Protein AF-A0A357ZW35-F1 (afdb_monomer)

Solvent-accessible surface area (backbone atoms only — not comparable to full-atom values): 11428 Å² total; per-residue (Å²): 142,80,90,87,79,92,82,81,89,79,91,76,92,78,80,91,75,87,76,83,79,78,80,79,80,77,77,78,79,72,69,81,76,77,78,74,63,84,67,79,71,75,41,50,69,41,44,24,31,32,44,31,40,26,38,67,91,60,99,56,34,34,28,42,34,26,25,14,71,92,77,42,61,49,59,62,76,56,59,74,67,62,52,42,69,59,50,9,60,75,72,73,29,77,39,37,45,82,52,63,81,42,39,31,52,32,32,43,79,46,60,61,93,62,78,62,87,50,68,50,70,61,84,87,44,58,23,34,39,72,49,72,29,55,59,57,55,71,74,60,71,69,45,81,98,61,93,78,81,68,68,75,58,67,48,79,38,73,56,90,92,60,83,80,50,77,48,71,48,98,89,67,54,76,44,74,54,60,91

pLDDT: mean 82.06, std 20.7, range [36.44, 98.62]

Radius of gyration: 32.9 Å; Cα contacts (8 Å, |Δi|>4): 262; chains: 1; bounding box: 95×83×39 Å

Foldseek 3Di:
DDDDDDDDDDDDDDDDDDDPPDPPPPPPPPPPPPPPPVDDFFQFFQWKKWKWFWAPPDPFIKTQIWMQPPPDRCDPVQLVPFDQVVVNVVVVGPTIDIGDRDGFLFRDKDADPDADQDWDAGSNRIIGRGDIWGFGDPVQVPDPPDDTDTDGRMDTHHDPPRDWDWDADPVGDIDTDRD

Structure (mmCIF, N/CA/C/O backbone):
data_AF-A0A357ZW35-F1
#
_entry.id   AF-A0A357ZW35-F1
#
loop_
_atom_site.group_PDB
_atom_site.id
_atom_site.type_symbol
_atom_site.label_atom_id
_atom_site.label_alt_id
_atom_site.label_comp_id
_atom_site.label_asym_id
_atom_site.label_entity_id
_atom_site.label_seq_id
_atom_site.pdbx_PDB_ins_code
_atom_site.Cartn_x
_atom_site.Cartn_y
_atom_site.Cartn_z
_atom_site.occupancy
_atom_site.B_iso_or_equiv
_atom_site.auth_seq_id
_atom_site.auth_comp_id
_atom_site.auth_asym_id
_atom_site.auth_atom_id
_atom_site.pdbx_PDB_model_num
ATOM 1 N N . MET A 1 1 ? 72.847 65.046 14.989 1.00 40.47 1 MET A N 1
ATOM 2 C CA . MET A 1 1 ? 74.221 64.482 14.938 1.00 40.47 1 MET A CA 1
ATOM 3 C C . MET A 1 1 ? 74.046 62.989 15.205 1.00 40.47 1 MET A C 1
ATOM 5 O O . MET A 1 1 ? 73.383 62.709 16.182 1.00 40.47 1 MET A O 1
ATOM 9 N N . GLN A 1 2 ? 74.393 61.979 14.404 1.00 43.41 2 GLN A N 1
ATOM 10 C CA . GLN A 1 2 ? 75.374 61.715 13.341 1.00 43.41 2 GLN A CA 1
ATOM 11 C C . GLN A 1 2 ? 74.629 61.006 12.178 1.00 43.41 2 GLN A C 1
ATOM 13 O O . GLN A 1 2 ? 73.826 60.117 12.422 1.00 43.41 2 GLN A O 1
ATOM 18 N N . ARG A 1 3 ? 74.605 61.537 10.948 1.00 44.31 3 ARG A N 1
ATOM 19 C CA . ARG A 1 3 ? 75.399 61.118 9.765 1.00 44.31 3 ARG A CA 1
ATOM 20 C C . ARG A 1 3 ? 75.975 59.694 9.777 1.00 44.31 3 ARG A C 1
ATOM 22 O O . ARG A 1 3 ? 76.595 59.316 10.756 1.00 44.31 3 ARG A O 1
ATOM 29 N N . PHE A 1 4 ? 75.877 59.061 8.596 1.00 44.03 4 PHE A N 1
ATOM 30 C CA . PHE A 1 4 ? 76.657 57.956 7.995 1.00 44.03 4 PHE A CA 1
ATOM 31 C C . PHE A 1 4 ? 75.727 56.806 7.554 1.00 44.03 4 PHE A C 1
ATOM 33 O O . PHE A 1 4 ? 74.854 56.411 8.304 1.00 44.03 4 PHE A O 1
ATOM 40 N N . ARG A 1 5 ? 75.817 56.219 6.355 1.00 48.50 5 ARG A N 1
ATOM 41 C CA . ARG A 1 5 ? 76.748 56.358 5.224 1.00 48.50 5 ARG A CA 1
ATOM 42 C C . ARG A 1 5 ? 76.093 55.634 4.034 1.00 48.50 5 ARG A C 1
ATOM 44 O O . ARG A 1 5 ? 75.608 54.523 4.208 1.00 48.50 5 ARG A O 1
ATOM 51 N N . ARG A 1 6 ? 76.096 56.229 2.837 1.00 46.69 6 ARG A N 1
ATOM 52 C CA . ARG A 1 6 ? 75.893 55.482 1.583 1.00 46.69 6 ARG A CA 1
ATOM 53 C C . ARG A 1 6 ? 77.196 54.743 1.262 1.00 46.69 6 ARG A C 1
ATOM 55 O O . ARG A 1 6 ? 78.250 55.372 1.317 1.00 46.69 6 ARG A O 1
ATOM 62 N N . PHE A 1 7 ? 77.114 53.464 0.907 1.00 44.53 7 PHE A N 1
ATOM 63 C CA . PHE A 1 7 ? 78.176 52.729 0.211 1.00 44.53 7 PHE A CA 1
ATOM 64 C C . PHE A 1 7 ? 77.578 51.951 -0.976 1.00 44.53 7 PHE A C 1
ATOM 66 O O . PHE A 1 7 ? 76.386 51.639 -0.946 1.00 44.53 7 PHE A O 1
ATOM 73 N N . PRO A 1 8 ? 78.362 51.748 -2.049 1.00 44.97 8 PRO A N 1
ATOM 74 C CA . PRO A 1 8 ? 77.872 51.495 -3.392 1.00 44.97 8 PRO A CA 1
ATOM 75 C C . PRO A 1 8 ? 77.701 50.006 -3.712 1.00 44.97 8 PRO A C 1
ATOM 77 O O . PRO A 1 8 ? 78.117 49.112 -2.982 1.00 44.97 8 PRO A O 1
ATOM 80 N N . ILE A 1 9 ? 77.070 49.823 -4.865 1.00 46.94 9 ILE A N 1
ATOM 81 C CA . ILE A 1 9 ? 76.770 48.614 -5.626 1.00 46.94 9 ILE A CA 1
ATOM 82 C C . ILE A 1 9 ? 77.958 47.641 -5.699 1.00 46.94 9 ILE A C 1
ATOM 84 O O . ILE A 1 9 ? 79.056 48.031 -6.091 1.00 46.94 9 ILE A O 1
ATOM 88 N N . LEU A 1 10 ? 77.685 46.356 -5.455 1.00 41.25 10 LEU A N 1
ATOM 89 C CA . LEU A 1 10 ? 78.479 45.248 -5.982 1.00 41.25 10 LEU A CA 1
ATOM 90 C C . LEU A 1 10 ? 77.552 44.324 -6.780 1.00 41.25 10 LEU A C 1
ATOM 92 O O . LEU A 1 10 ? 76.705 43.627 -6.225 1.00 41.25 10 LEU A O 1
ATOM 96 N N . VAL A 1 11 ? 77.709 44.372 -8.101 1.00 44.84 11 VAL A N 1
ATOM 97 C CA . VAL A 1 11 ? 77.149 43.409 -9.050 1.00 44.84 11 VAL A CA 1
ATOM 98 C C . VAL A 1 11 ? 77.953 42.120 -8.909 1.00 44.84 11 VAL A C 1
ATOM 100 O O . VAL A 1 11 ? 79.153 42.114 -9.169 1.00 44.84 11 VAL A O 1
ATOM 103 N N . ILE A 1 12 ? 77.295 41.034 -8.513 1.00 44.69 12 ILE A N 1
ATOM 104 C CA . ILE A 1 12 ? 77.827 39.677 -8.634 1.00 44.69 12 ILE A CA 1
ATOM 105 C C . ILE A 1 12 ? 76.860 38.917 -9.540 1.00 44.69 12 ILE A C 1
ATOM 107 O O . ILE A 1 12 ? 75.738 38.598 -9.155 1.00 44.69 12 ILE A O 1
ATOM 111 N N . ALA A 1 13 ? 77.296 38.6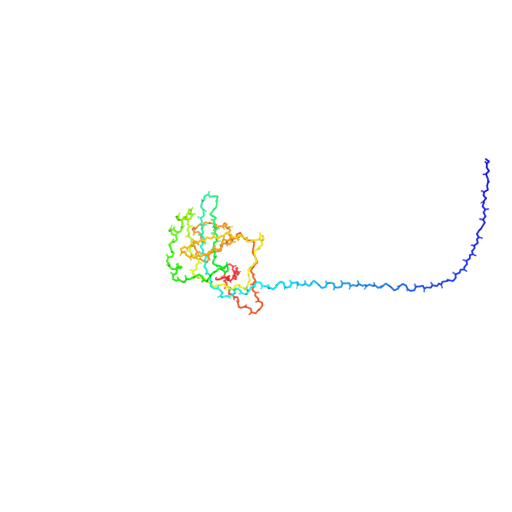80 -10.776 1.00 44.72 13 ALA A N 1
ATOM 112 C CA . ALA A 1 13 ? 76.660 37.753 -11.695 1.00 44.72 13 ALA A CA 1
ATOM 113 C C . ALA A 1 13 ? 77.087 36.333 -11.315 1.00 44.72 13 ALA A C 1
ATOM 115 O O . ALA A 1 13 ? 78.273 36.023 -11.403 1.00 44.72 13 ALA A O 1
ATOM 116 N N . ILE A 1 14 ? 76.149 35.473 -10.908 1.00 47.97 14 ILE A N 1
ATOM 117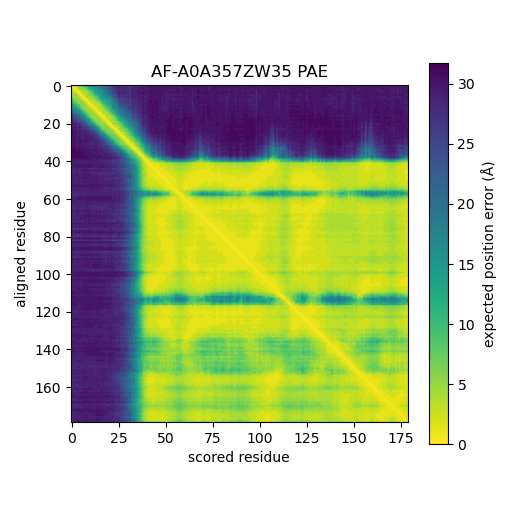 C CA . ILE A 1 14 ? 76.402 34.031 -10.808 1.00 47.97 14 ILE A CA 1
ATOM 118 C C . ILE A 1 14 ? 75.215 33.260 -11.392 1.00 47.97 14 ILE A C 1
ATOM 120 O O . ILE A 1 14 ? 74.113 33.261 -10.856 1.00 47.97 14 ILE A O 1
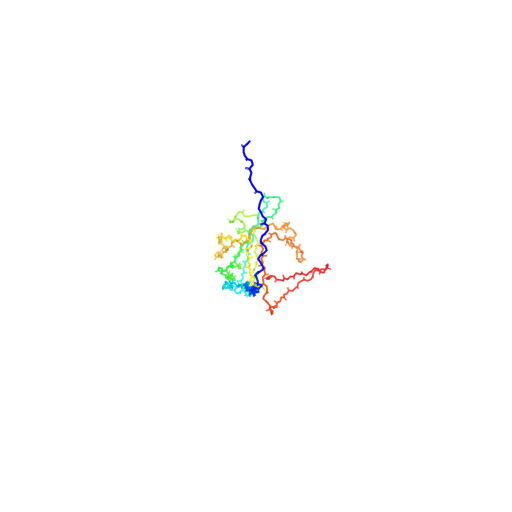ATOM 124 N N . ALA A 1 15 ? 75.526 32.663 -12.542 1.00 43.28 15 ALA A N 1
ATOM 125 C CA . ALA A 1 15 ? 75.048 31.423 -13.142 1.00 43.28 15 ALA A CA 1
ATOM 126 C C . ALA A 1 15 ? 73.636 30.921 -12.794 1.00 43.28 15 ALA A C 1
ATOM 128 O O . ALA A 1 15 ? 73.364 30.379 -11.725 1.00 43.28 15 ALA A O 1
ATOM 129 N N . SER A 1 16 ? 72.787 30.977 -13.815 1.00 45.69 16 SER A N 1
ATOM 130 C CA . SER A 1 16 ? 71.545 30.233 -13.963 1.00 45.69 16 SER A CA 1
ATOM 131 C C . SER A 1 16 ? 71.773 28.729 -13.757 1.00 45.69 16 SER A C 1
ATOM 133 O O . SER A 1 16 ? 72.435 28.085 -14.569 1.00 45.69 16 SER A O 1
ATOM 135 N N . LEU A 1 17 ? 71.169 28.155 -12.716 1.00 43.66 17 LEU A N 1
ATOM 136 C CA . LEU A 1 17 ? 70.942 26.716 -12.616 1.00 43.66 17 LEU A CA 1
ATOM 137 C C . LEU A 1 17 ? 69.429 26.492 -12.638 1.00 43.66 17 LEU A C 1
ATOM 139 O O . LEU A 1 17 ? 68.730 26.736 -11.657 1.00 43.66 17 LEU A O 1
ATOM 143 N N . ALA A 1 18 ? 68.915 26.107 -13.804 1.00 46.50 18 ALA A N 1
ATOM 144 C CA . ALA A 1 18 ? 67.513 25.769 -13.984 1.00 46.50 18 ALA A CA 1
ATOM 145 C C . ALA A 1 18 ? 67.216 24.454 -13.248 1.00 46.50 18 ALA A C 1
ATOM 147 O O . ALA A 1 18 ? 67.557 23.376 -13.732 1.00 46.50 18 ALA A O 1
ATOM 148 N N . LEU A 1 19 ? 66.584 24.537 -12.076 1.00 46.69 19 LEU A N 1
ATOM 149 C CA . LEU A 1 19 ? 65.921 23.383 -11.480 1.00 46.69 19 LEU A CA 1
ATOM 150 C C . LEU A 1 19 ? 64.558 23.219 -12.156 1.00 46.69 19 LEU A C 1
ATOM 152 O O . LEU A 1 19 ? 63.653 24.030 -11.971 1.00 46.69 19 LEU A O 1
ATOM 156 N N . ALA A 1 20 ? 64.422 22.160 -12.950 1.00 46.12 20 ALA A N 1
ATOM 157 C CA . ALA A 1 20 ? 63.136 21.702 -13.445 1.00 46.12 20 ALA A CA 1
ATOM 158 C C . ALA A 1 20 ? 62.295 21.193 -12.260 1.00 46.12 20 ALA A C 1
ATOM 160 O O . ALA A 1 20 ? 62.476 20.073 -11.782 1.00 46.12 20 ALA A O 1
ATOM 161 N N . SER A 1 21 ? 61.377 22.025 -11.767 1.00 51.66 21 SER A N 1
ATOM 162 C CA . SER A 1 21 ? 60.317 21.593 -10.857 1.00 51.66 21 SER A CA 1
ATOM 163 C C . SER A 1 21 ? 59.374 20.652 -11.604 1.00 51.66 21 SER A C 1
ATOM 165 O O . SER A 1 21 ? 58.551 21.083 -12.408 1.00 51.66 21 SER A O 1
ATOM 167 N N . SER A 1 22 ? 59.488 19.352 -11.338 1.00 45.50 22 SER A N 1
ATOM 168 C CA . SER A 1 22 ? 58.455 18.388 -11.713 1.00 45.50 22 SER A CA 1
ATOM 169 C C . SER A 1 22 ? 57.240 18.601 -10.810 1.00 45.50 22 SER A C 1
ATOM 171 O O . SER A 1 22 ? 57.217 18.150 -9.666 1.00 45.50 22 SER A O 1
ATOM 173 N N . CYS A 1 23 ? 56.227 19.305 -11.314 1.00 43.59 23 CYS A N 1
ATOM 174 C CA . CYS A 1 23 ? 54.897 19.312 -10.717 1.00 43.59 23 CYS A CA 1
ATOM 175 C C . CYS A 1 23 ? 54.297 17.909 -10.875 1.00 43.59 23 CYS A C 1
ATOM 177 O O . CYS A 1 23 ? 53.773 17.564 -11.931 1.00 43.59 23 CYS A O 1
ATOM 179 N N . SER A 1 24 ? 54.393 17.080 -9.835 1.00 47.81 24 SER A N 1
ATOM 180 C CA . SER A 1 24 ? 53.624 15.836 -9.762 1.00 47.81 24 SER A CA 1
ATOM 181 C C . SER A 1 24 ? 52.171 16.188 -9.457 1.00 47.81 24 SER A C 1
ATOM 183 O O . SER A 1 24 ? 51.772 16.297 -8.300 1.00 47.81 24 SER A O 1
ATOM 185 N N . SER A 1 25 ? 51.375 16.401 -10.503 1.00 49.38 25 SER A N 1
ATOM 186 C CA . SER A 1 25 ? 49.917 16.436 -10.410 1.00 49.38 25 SER A CA 1
ATOM 187 C C . SER A 1 25 ? 49.410 15.024 -10.119 1.00 49.38 25 SER A C 1
ATOM 189 O O . SER A 1 25 ? 49.030 14.282 -11.020 1.00 49.38 25 SER A O 1
ATOM 191 N N . GLY A 1 26 ? 49.421 14.636 -8.845 1.00 40.72 26 GLY A N 1
ATOM 192 C CA . GLY A 1 26 ? 48.677 13.478 -8.368 1.00 40.72 26 GLY A CA 1
ATOM 193 C C . GLY A 1 26 ? 47.184 13.778 -8.445 1.00 40.72 26 GLY A C 1
ATOM 194 O O . GLY A 1 26 ? 46.595 14.220 -7.465 1.00 40.72 26 GLY A O 1
ATOM 195 N N . SER A 1 27 ? 46.574 13.567 -9.614 1.00 42.44 27 SER A N 1
ATOM 196 C CA . SER A 1 27 ? 45.119 13.450 -9.716 1.00 42.44 27 SER A CA 1
ATOM 197 C C . SER A 1 27 ? 44.712 12.168 -9.004 1.00 42.44 27 SER A C 1
ATOM 199 O O . SER A 1 27 ? 44.750 11.082 -9.582 1.00 42.44 27 SER A O 1
ATOM 201 N N . SER A 1 28 ? 44.329 12.283 -7.735 1.00 45.03 28 SER A N 1
ATOM 202 C CA . SER A 1 28 ? 43.531 11.266 -7.067 1.00 45.03 28 SER A CA 1
ATOM 203 C C . SER A 1 28 ? 42.158 11.246 -7.737 1.00 45.03 28 SER A C 1
ATOM 205 O O . SER A 1 28 ? 41.214 11.908 -7.313 1.00 45.03 28 SER A O 1
ATOM 207 N N . SER A 1 29 ? 42.057 10.477 -8.823 1.00 42.09 29 SER A N 1
ATOM 208 C CA . SER A 1 29 ? 40.778 10.000 -9.339 1.00 42.09 29 SER A CA 1
ATOM 209 C C . SER A 1 29 ? 40.194 9.060 -8.289 1.00 42.09 29 SER A C 1
ATOM 211 O O . SER A 1 29 ? 40.343 7.844 -8.362 1.00 42.09 29 SER A O 1
ATOM 213 N N . GLN A 1 30 ? 39.585 9.635 -7.255 1.00 45.19 30 GLN A N 1
ATOM 214 C CA . GLN A 1 30 ? 38.617 8.920 -6.447 1.00 45.19 30 GLN A CA 1
ATOM 215 C C . GLN A 1 30 ? 37.383 8.769 -7.326 1.00 45.19 30 GLN A C 1
ATOM 217 O O . GLN A 1 30 ? 36.506 9.629 -7.361 1.00 45.19 30 GLN A O 1
ATOM 222 N N . THR A 1 31 ? 37.350 7.676 -8.086 1.00 39.62 31 THR A N 1
ATOM 223 C CA . THR A 1 31 ? 36.089 7.102 -8.537 1.00 39.62 31 THR A CA 1
ATOM 224 C C . THR A 1 31 ? 35.193 7.031 -7.301 1.00 39.62 31 THR A C 1
ATOM 226 O O . THR A 1 31 ? 35.654 6.505 -6.282 1.00 39.62 31 THR A O 1
ATOM 229 N N . PRO A 1 32 ? 33.965 7.575 -7.318 1.00 48.25 32 PRO A N 1
ATOM 230 C CA . PRO A 1 32 ? 33.034 7.310 -6.241 1.00 48.25 32 PRO A CA 1
ATOM 231 C C . PRO A 1 32 ? 32.821 5.799 -6.240 1.00 48.25 32 PRO A C 1
ATOM 233 O O . PRO A 1 32 ? 32.161 5.248 -7.117 1.00 48.25 32 PRO A O 1
ATOM 236 N N . THR A 1 33 ? 33.461 5.111 -5.299 1.00 36.62 33 THR A N 1
ATOM 237 C CA . THR A 1 33 ? 33.165 3.717 -5.024 1.00 36.62 33 THR A CA 1
ATOM 238 C C . THR A 1 33 ? 31.737 3.726 -4.522 1.00 36.62 33 THR A C 1
ATOM 240 O O . THR A 1 33 ? 31.471 4.103 -3.381 1.00 36.62 33 THR A O 1
ATOM 243 N N . THR A 1 34 ? 30.802 3.377 -5.402 1.00 42.44 34 THR A N 1
ATOM 244 C CA . THR A 1 34 ? 29.470 2.959 -5.000 1.00 42.44 34 THR A CA 1
ATOM 245 C C . THR A 1 34 ? 29.684 1.753 -4.106 1.00 42.44 34 THR A C 1
ATOM 247 O O . THR A 1 34 ? 29.862 0.629 -4.574 1.00 42.44 34 THR A O 1
ATOM 250 N N . SER A 1 35 ? 29.746 2.006 -2.803 1.00 36.44 35 SER A N 1
ATOM 251 C CA . SER A 1 35 ? 29.588 0.999 -1.775 1.00 36.44 35 SER A CA 1
ATOM 252 C C . SER A 1 35 ? 28.221 0.384 -2.025 1.00 36.44 35 SER A C 1
ATOM 254 O O . SER A 1 35 ? 27.198 0.905 -1.587 1.00 36.44 35 SER A O 1
ATOM 256 N N . THR A 1 36 ? 28.195 -0.678 -2.826 1.00 41.56 36 THR A N 1
ATOM 257 C CA . THR A 1 36 ? 27.028 -1.531 -2.982 1.00 41.56 36 THR A CA 1
ATOM 258 C C . THR A 1 36 ? 26.899 -2.240 -1.647 1.00 41.56 36 THR A C 1
ATOM 260 O O . THR A 1 36 ? 27.425 -3.331 -1.445 1.00 41.56 36 THR A O 1
ATOM 263 N N . THR A 1 37 ? 26.259 -1.569 -0.687 1.00 43.06 37 THR A N 1
ATOM 264 C CA . THR A 1 37 ? 25.547 -2.246 0.390 1.00 43.06 37 THR A CA 1
ATOM 265 C C . THR A 1 37 ? 24.781 -3.363 -0.294 1.00 43.06 37 THR A C 1
ATOM 267 O O . THR A 1 37 ? 24.037 -3.063 -1.228 1.00 43.06 37 THR A O 1
ATOM 270 N N . ALA A 1 38 ? 25.032 -4.621 0.082 1.00 52.22 38 ALA A N 1
ATOM 271 C CA . ALA A 1 38 ? 24.315 -5.772 -0.456 1.00 52.22 38 ALA A CA 1
ATOM 272 C C . ALA A 1 38 ? 22.823 -5.421 -0.473 1.00 52.22 38 ALA A C 1
ATOM 274 O O . ALA A 1 38 ? 22.210 -5.232 0.580 1.00 52.22 38 ALA A O 1
ATOM 275 N N . GLY A 1 39 ? 22.308 -5.145 -1.674 1.00 61.06 39 GLY A N 1
ATOM 276 C CA . GLY A 1 39 ? 21.038 -4.458 -1.822 1.00 61.06 39 GLY A CA 1
ATOM 277 C C . GLY A 1 39 ? 19.948 -5.340 -1.242 1.00 61.06 39 GLY A C 1
ATOM 278 O O . GLY A 1 39 ? 19.966 -6.544 -1.482 1.00 61.06 39 GLY A O 1
ATOM 279 N N . ALA A 1 40 ? 19.003 -4.756 -0.493 1.00 67.50 40 ALA A N 1
ATOM 280 C CA . ALA A 1 40 ? 17.788 -5.458 -0.068 1.00 67.50 40 ALA A CA 1
ATOM 281 C C . ALA A 1 40 ? 17.249 -6.342 -1.217 1.00 67.50 40 ALA A C 1
ATOM 283 O O . ALA A 1 40 ? 17.347 -5.899 -2.371 1.00 67.50 40 ALA A O 1
ATOM 284 N N . PRO A 1 41 ? 16.764 -7.559 -0.922 1.00 84.25 41 PRO A N 1
ATOM 285 C CA . PRO A 1 41 ? 16.413 -8.550 -1.935 1.00 84.25 41 PRO A CA 1
ATOM 286 C C . PRO A 1 41 ? 15.425 -7.986 -2.960 1.00 84.25 41 PRO A C 1
ATOM 288 O O . PRO A 1 41 ? 14.631 -7.101 -2.635 1.00 84.25 41 PRO A O 1
ATOM 291 N N . ASP A 1 42 ? 15.512 -8.489 -4.193 1.00 94.12 42 ASP A N 1
ATOM 292 C CA . ASP A 1 42 ? 14.552 -8.152 -5.244 1.00 94.12 42 ASP A CA 1
ATOM 293 C C . ASP A 1 42 ? 13.149 -8.551 -4.780 1.00 94.12 42 ASP A C 1
ATOM 295 O O . ASP A 1 42 ? 12.935 -9.684 -4.344 1.00 94.12 42 ASP A O 1
ATOM 299 N N . MET A 1 43 ? 12.228 -7.593 -4.815 1.00 95.88 43 MET A N 1
ATOM 300 C CA . MET A 1 43 ? 10.868 -7.781 -4.325 1.00 95.88 43 MET A CA 1
ATOM 301 C C . MET A 1 43 ? 9.851 -8.058 -5.428 1.00 95.88 43 MET A C 1
ATOM 303 O O . MET A 1 43 ? 8.673 -8.228 -5.115 1.00 95.88 43 MET A O 1
ATOM 307 N N . ARG A 1 44 ? 10.270 -8.086 -6.698 1.00 96.44 44 ARG A N 1
ATOM 308 C CA . ARG A 1 44 ? 9.351 -8.302 -7.814 1.00 96.44 44 ARG A CA 1
ATOM 309 C C . ARG A 1 44 ? 8.670 -9.662 -7.685 1.00 96.44 44 ARG A C 1
ATOM 311 O O . ARG A 1 44 ? 9.303 -10.650 -7.332 1.00 96.44 44 ARG A O 1
ATOM 318 N N . ASP A 1 45 ? 7.378 -9.683 -7.989 1.00 96.56 45 ASP A N 1
ATOM 319 C CA . ASP A 1 45 ? 6.488 -10.841 -7.888 1.00 96.56 45 ASP A CA 1
ATOM 320 C C . ASP A 1 45 ? 6.316 -11.404 -6.466 1.00 96.56 45 ASP A C 1
ATOM 322 O O . ASP A 1 45 ? 5.730 -12.464 -6.268 1.00 96.56 45 ASP A O 1
ATOM 326 N N . LEU A 1 46 ? 6.772 -10.694 -5.428 1.00 97.50 46 LEU A N 1
ATOM 327 C CA . LEU A 1 46 ? 6.413 -11.064 -4.063 1.00 97.50 46 LEU A CA 1
ATOM 328 C C . LEU A 1 46 ? 4.960 -10.674 -3.787 1.00 97.50 46 LEU A C 1
ATOM 330 O O . LEU A 1 46 ? 4.554 -9.524 -3.995 1.00 97.50 46 LEU A O 1
ATOM 334 N N . ARG A 1 47 ? 4.192 -11.641 -3.280 1.00 98.12 47 ARG A N 1
ATOM 335 C CA . ARG A 1 47 ? 2.802 -11.450 -2.872 1.00 98.12 47 ARG A CA 1
ATOM 336 C C . ARG A 1 47 ? 2.723 -10.637 -1.584 1.00 98.12 47 ARG A C 1
ATOM 338 O O . ARG A 1 47 ? 3.492 -10.848 -0.648 1.00 98.12 47 ARG A O 1
ATOM 345 N N . TYR A 1 48 ? 1.785 -9.701 -1.534 1.00 98.38 48 TYR A N 1
ATOM 346 C CA . TYR A 1 48 ? 1.506 -8.889 -0.355 1.00 98.38 48 TYR A CA 1
ATOM 347 C C . TYR A 1 48 ? 0.051 -8.410 -0.353 1.00 98.38 48 TYR A C 1
ATOM 349 O O . TYR A 1 48 ? -0.660 -8.531 -1.347 1.00 98.38 48 TYR A O 1
ATOM 357 N N . CYS A 1 49 ? -0.405 -7.833 0.751 1.00 98.62 49 CYS A N 1
ATOM 358 C CA . CYS A 1 49 ? -1.662 -7.086 0.790 1.00 98.62 49 CYS A CA 1
ATOM 359 C C . CYS A 1 49 ? -1.552 -5.887 1.717 1.00 98.62 49 CYS A C 1
ATOM 361 O O . CYS A 1 49 ? -0.631 -5.813 2.537 1.00 98.62 49 CYS A O 1
ATOM 363 N N . GLU A 1 50 ? -2.490 -4.949 1.573 1.00 97.75 50 GLU A N 1
ATOM 364 C CA . GLU A 1 50 ? -2.536 -3.737 2.381 1.00 97.75 50 GLU A CA 1
ATOM 365 C C . GLU A 1 50 ? -3.898 -3.530 3.041 1.00 97.75 50 GLU A C 1
ATOM 367 O O . GLU A 1 50 ? -4.941 -3.723 2.416 1.00 97.75 50 GLU A O 1
ATOM 372 N N . VAL A 1 51 ? -3.883 -3.052 4.283 1.00 98.38 51 VAL A N 1
ATOM 373 C CA . VAL A 1 51 ? -5.063 -2.504 4.959 1.00 98.38 51 VAL A CA 1
ATOM 374 C C . VAL A 1 51 ? -4.858 -1.008 5.138 1.00 98.38 51 VAL A C 1
ATOM 376 O O . VAL A 1 51 ? -3.859 -0.564 5.709 1.00 98.38 51 VAL A O 1
ATOM 379 N N . LEU A 1 52 ? -5.810 -0.214 4.654 1.00 96.88 52 LEU A N 1
ATOM 380 C CA . LEU A 1 52 ? -5.807 1.234 4.822 1.00 96.88 52 LEU A CA 1
ATOM 381 C C . LEU A 1 52 ? -6.842 1.607 5.876 1.00 96.88 52 LEU A C 1
ATOM 383 O O . LEU A 1 52 ? -8.038 1.426 5.662 1.00 96.88 52 LEU A O 1
ATOM 387 N N . LEU A 1 53 ? -6.379 2.149 6.999 1.00 97.56 53 LEU A N 1
ATOM 388 C CA . LEU A 1 53 ? -7.235 2.689 8.052 1.00 97.56 53 LEU A CA 1
ATOM 389 C C . LEU A 1 53 ? -7.411 4.189 7.834 1.00 97.56 53 LEU A C 1
ATOM 391 O O . LEU A 1 53 ? -6.464 4.961 8.005 1.00 97.56 53 LEU A O 1
ATOM 395 N N . VAL A 1 54 ? -8.614 4.596 7.438 1.00 95.50 54 VAL A N 1
ATOM 396 C CA . VAL A 1 54 ? -8.938 5.977 7.081 1.00 95.50 54 VAL A CA 1
ATOM 397 C C . VAL A 1 54 ? -9.572 6.707 8.259 1.00 95.50 54 VAL A C 1
ATOM 399 O O . VAL A 1 54 ? -10.586 6.269 8.809 1.00 95.50 54 VAL A O 1
ATOM 402 N N . SER A 1 55 ? -9.003 7.862 8.594 1.00 94.81 55 SER A N 1
ATOM 403 C CA . SER A 1 55 ? -9.590 8.845 9.501 1.00 94.81 55 SER A CA 1
ATOM 404 C C . SER A 1 55 ? -10.191 10.015 8.724 1.00 94.81 55 SER A C 1
ATOM 406 O O . SER A 1 55 ? -9.577 10.539 7.793 1.00 94.81 55 SER A O 1
ATOM 408 N N . LEU A 1 56 ? -11.383 10.440 9.144 1.00 92.44 56 LEU A N 1
ATOM 409 C CA . LEU A 1 56 ? -12.122 11.597 8.630 1.00 92.44 56 LEU A CA 1
ATOM 410 C C . LEU A 1 56 ? -12.175 12.752 9.645 1.00 92.44 56 LEU A C 1
ATOM 412 O O . LEU A 1 56 ? -12.950 13.687 9.476 1.00 92.44 56 LEU A O 1
ATOM 416 N N . SER A 1 57 ? -11.386 12.696 10.722 1.00 83.38 57 SER A N 1
ATOM 417 C CA . SER A 1 57 ? -11.447 13.666 11.826 1.00 83.38 57 SER A CA 1
ATOM 418 C C . SER A 1 57 ? -10.774 15.018 11.536 1.00 83.38 57 SER A C 1
ATOM 420 O O . SER A 1 57 ? -10.727 15.870 12.421 1.00 83.38 57 SER A O 1
ATOM 422 N N . GLY A 1 58 ? -10.194 15.201 10.347 1.00 79.94 58 GLY A N 1
ATOM 423 C CA . GLY A 1 58 ? -9.434 16.389 9.952 1.00 79.94 58 GLY A CA 1
ATOM 424 C C . GLY A 1 58 ? -10.055 17.152 8.781 1.00 79.94 58 GLY A C 1
ATOM 425 O O . GLY A 1 58 ? -11.197 16.922 8.395 1.00 79.94 58 GLY A O 1
ATOM 426 N N . THR A 1 59 ? -9.280 18.069 8.199 1.00 82.94 59 THR A N 1
ATOM 427 C CA . THR A 1 59 ? -9.681 18.839 7.007 1.00 82.94 59 THR A CA 1
ATOM 428 C C . THR A 1 59 ? -9.734 17.993 5.739 1.00 82.94 59 THR A C 1
ATOM 430 O O . THR A 1 59 ? -10.436 18.347 4.797 1.00 82.94 59 THR A O 1
ATOM 433 N N . GLU A 1 60 ? -8.998 16.883 5.711 1.00 86.81 60 GLU A N 1
ATOM 434 C CA . GLU A 1 60 ? -8.983 15.923 4.614 1.00 86.81 60 GLU A CA 1
ATOM 435 C C . GLU A 1 60 ? -8.911 14.484 5.153 1.00 86.81 60 GLU A C 1
ATOM 437 O O . GLU A 1 60 ? -8.397 14.270 6.258 1.00 86.81 60 GLU A O 1
ATOM 442 N N . PRO A 1 61 ? -9.415 13.489 4.402 1.00 91.31 61 PRO A N 1
ATOM 443 C CA . PRO A 1 61 ? -9.251 12.084 4.752 1.00 91.31 61 PRO A CA 1
ATOM 444 C C . PRO A 1 61 ? -7.780 11.651 4.732 1.00 91.31 61 PRO A C 1
ATOM 446 O O . PRO A 1 61 ? -7.076 11.833 3.735 1.00 91.31 61 PRO A O 1
ATOM 449 N N . ILE A 1 62 ? -7.337 11.018 5.818 1.00 92.19 62 ILE A N 1
ATOM 450 C CA . ILE A 1 62 ? -5.974 10.495 5.976 1.00 92.19 62 ILE A CA 1
ATOM 451 C C . ILE A 1 62 ? -6.028 8.977 6.125 1.00 92.19 62 ILE A C 1
ATOM 453 O O . ILE A 1 62 ? -6.732 8.475 6.999 1.00 92.19 62 ILE A O 1
ATOM 457 N N . ALA A 1 63 ? -5.242 8.246 5.335 1.00 93.62 63 ALA A N 1
ATOM 458 C CA . ALA A 1 63 ? -5.065 6.806 5.479 1.00 93.62 63 ALA A CA 1
ATOM 459 C C . ALA A 1 63 ? -3.738 6.470 6.166 1.00 93.62 63 ALA A C 1
ATOM 461 O O . ALA A 1 63 ? -2.670 6.884 5.713 1.00 93.62 63 ALA A O 1
ATOM 462 N N . SER A 1 64 ? -3.798 5.653 7.218 1.00 95.00 64 SER A N 1
ATOM 463 C CA . SER A 1 64 ? -2.648 4.865 7.670 1.00 95.00 64 SER A CA 1
ATOM 464 C C . SER A 1 64 ? -2.601 3.572 6.863 1.00 95.00 64 SER A C 1
ATOM 466 O O . SER A 1 64 ? -3.518 2.758 6.954 1.00 95.00 64 SER A O 1
ATOM 468 N N . VAL A 1 65 ? -1.552 3.401 6.062 1.00 94.62 65 VAL A N 1
ATOM 469 C CA . VAL A 1 65 ? -1.376 2.254 5.163 1.00 94.62 65 VAL A CA 1
ATOM 470 C C . VAL A 1 65 ? -0.512 1.211 5.855 1.00 94.62 65 VAL A C 1
ATOM 472 O O . VAL A 1 65 ? 0.648 1.485 6.169 1.00 94.62 65 VAL A O 1
ATOM 475 N N . TYR A 1 66 ? -1.062 0.022 6.072 1.00 97.38 66 TYR A N 1
ATOM 476 C CA . TYR A 1 66 ? -0.357 -1.140 6.602 1.00 97.38 66 TYR A CA 1
ATOM 477 C C . TYR A 1 66 ? -0.175 -2.166 5.499 1.00 97.38 66 TYR A C 1
ATOM 479 O O . TYR A 1 66 ? -1.094 -2.345 4.708 1.00 97.38 66 TYR A O 1
ATOM 487 N N . ASN A 1 67 ? 0.969 -2.846 5.439 1.00 96.88 67 ASN A N 1
ATOM 488 C CA . ASN A 1 67 ? 1.125 -3.975 4.527 1.00 96.88 67 ASN A CA 1
ATOM 489 C C . ASN A 1 67 ? 1.987 -5.103 5.093 1.00 96.88 67 ASN A C 1
ATOM 491 O O . ASN A 1 67 ? 2.705 -4.934 6.082 1.00 96.88 67 ASN A O 1
ATOM 495 N N . THR A 1 68 ? 1.900 -6.261 4.445 1.00 97.62 68 THR A N 1
ATOM 496 C CA . THR A 1 68 ? 2.549 -7.494 4.901 1.00 97.62 68 THR A CA 1
ATOM 497 C C . THR A 1 68 ? 4.037 -7.573 4.589 1.00 97.62 68 THR A C 1
ATOM 499 O O . THR A 1 68 ? 4.706 -8.437 5.139 1.00 97.62 68 THR A O 1
ATOM 502 N N . TYR A 1 69 ? 4.602 -6.708 3.742 1.00 94.19 69 TYR A N 1
ATOM 503 C CA . TYR A 1 69 ? 6.008 -6.822 3.349 1.00 94.19 69 TYR A CA 1
ATOM 504 C C . TYR A 1 69 ? 6.951 -6.222 4.413 1.00 94.19 69 TYR A C 1
ATOM 506 O O . TYR A 1 69 ? 6.724 -5.091 4.859 1.00 94.19 69 TYR A O 1
ATOM 514 N N . PRO A 1 70 ? 8.050 -6.902 4.801 1.00 92.81 70 PRO A N 1
ATOM 515 C CA . PRO A 1 70 ? 8.520 -8.228 4.365 1.00 92.81 70 PRO A CA 1
ATOM 516 C C . PRO A 1 70 ? 8.115 -9.384 5.311 1.00 92.81 70 PRO A C 1
ATOM 518 O O . PRO A 1 70 ? 8.783 -10.411 5.347 1.00 92.81 70 PRO A O 1
ATOM 521 N N . LEU A 1 71 ? 7.089 -9.199 6.141 1.00 95.69 71 LEU A N 1
ATOM 522 C CA . LEU A 1 71 ? 6.700 -10.103 7.230 1.00 95.69 71 LEU A CA 1
ATOM 523 C C . LEU A 1 71 ? 6.045 -11.405 6.758 1.00 95.69 71 LEU A C 1
ATOM 525 O O . LEU A 1 71 ? 6.317 -12.459 7.325 1.00 95.69 71 LEU A O 1
ATOM 529 N N . ASN A 1 72 ? 5.151 -11.332 5.775 1.00 97.62 72 ASN A N 1
ATOM 530 C CA . ASN A 1 72 ? 4.423 -12.481 5.241 1.00 97.62 72 ASN A CA 1
ATOM 531 C C . ASN A 1 72 ? 3.893 -12.197 3.827 1.00 97.62 72 ASN A C 1
ATOM 533 O O . ASN A 1 72 ? 3.887 -11.059 3.351 1.00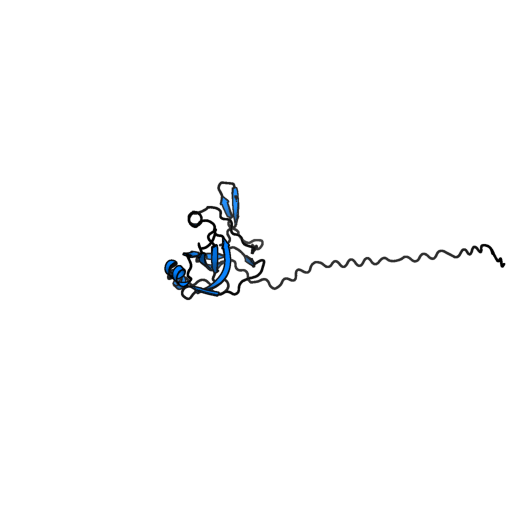 97.62 72 ASN A O 1
ATOM 537 N N . ASP A 1 73 ? 3.421 -13.250 3.172 1.00 97.31 73 ASP A N 1
ATOM 538 C CA . ASP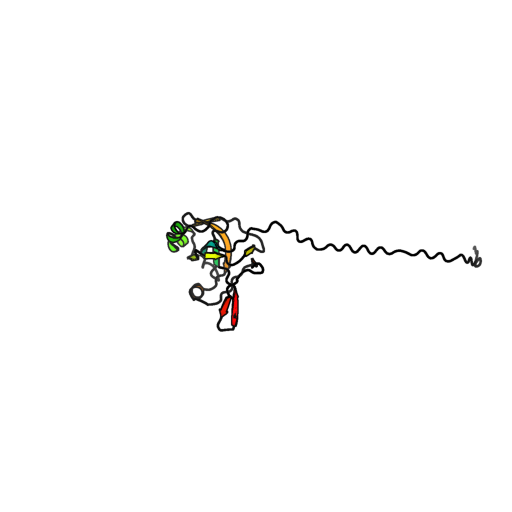 A 1 73 ? 2.935 -13.272 1.792 1.00 97.31 73 ASP A CA 1
ATOM 539 C C . ASP A 1 73 ? 1.412 -13.077 1.675 1.00 97.31 73 ASP A C 1
ATOM 541 O O . ASP A 1 73 ? 0.826 -13.389 0.638 1.00 97.31 73 ASP A O 1
ATOM 545 N N . CYS A 1 74 ? 0.768 -12.553 2.726 1.00 98.31 74 CYS A N 1
ATOM 546 C CA . CYS A 1 74 ? -0.676 -12.350 2.830 1.00 98.31 74 CYS A CA 1
ATOM 547 C C . CYS A 1 74 ? -1.516 -13.629 2.622 1.00 98.31 74 CYS A C 1
ATOM 549 O O . CYS A 1 74 ? -2.160 -13.770 1.585 1.00 98.31 74 CYS A O 1
ATOM 551 N N . PRO A 1 75 ? -1.550 -14.585 3.565 1.00 97.88 75 PRO A N 1
ATOM 552 C CA . PRO A 1 75 ? -2.224 -15.878 3.376 1.00 97.88 75 PRO A CA 1
ATOM 553 C C . PRO A 1 75 ? -3.671 -15.739 2.865 1.00 97.88 75 PRO A C 1
ATOM 555 O O . PRO A 1 75 ? -4.470 -15.040 3.484 1.00 97.88 75 PRO A O 1
ATOM 558 N N . GLU A 1 76 ? -4.000 -16.382 1.734 1.00 97.50 76 GLU A N 1
ATOM 559 C CA . GLU A 1 76 ? -5.294 -16.220 1.033 1.00 97.50 76 GLU A CA 1
ATOM 560 C C . GLU A 1 76 ? -6.488 -16.519 1.941 1.00 97.50 76 GLU A C 1
ATOM 562 O O . GLU A 1 76 ? -7.374 -15.681 2.084 1.00 97.50 76 GLU A O 1
ATOM 567 N N . ASP A 1 77 ? -6.473 -17.679 2.601 1.00 98.00 77 ASP A N 1
ATOM 568 C CA . ASP A 1 77 ? -7.588 -18.123 3.437 1.00 98.00 77 ASP A CA 1
ATOM 569 C C . ASP A 1 77 ? -7.840 -17.152 4.597 1.00 98.00 77 ASP A C 1
ATOM 571 O O . ASP A 1 77 ? -8.984 -16.816 4.884 1.00 98.00 77 ASP A O 1
ATOM 575 N N . THR A 1 78 ? -6.782 -16.642 5.235 1.00 98.25 78 THR A N 1
ATOM 576 C CA . THR A 1 78 ? -6.909 -15.652 6.314 1.00 98.25 78 THR A CA 1
ATOM 577 C C . THR A 1 78 ? -7.392 -14.309 5.769 1.00 98.25 78 THR A C 1
ATOM 579 O O . THR A 1 78 ? -8.314 -13.715 6.326 1.00 98.25 78 THR A O 1
ATOM 582 N N . TRP A 1 79 ? -6.823 -13.839 4.655 1.00 98.56 79 TRP A N 1
ATOM 583 C CA . TRP A 1 79 ? -7.192 -12.570 4.024 1.00 98.56 79 TRP A CA 1
ATOM 584 C C . TRP A 1 79 ? -8.664 -12.537 3.603 1.00 98.56 79 TRP A C 1
ATOM 586 O O . TRP A 1 79 ? -9.364 -11.559 3.865 1.00 98.56 79 TRP A O 1
ATOM 596 N N . ALA A 1 80 ? -9.160 -13.633 3.024 1.00 98.25 80 ALA A N 1
ATOM 597 C CA . ALA A 1 80 ? -10.541 -13.770 2.569 1.00 98.25 80 ALA A CA 1
ATOM 598 C C . ALA A 1 80 ? -11.573 -13.702 3.711 1.00 98.25 80 ALA A C 1
ATOM 600 O O . ALA A 1 80 ? -12.750 -13.439 3.461 1.00 98.25 80 ALA A O 1
ATOM 601 N N . THR A 1 81 ? -11.150 -13.915 4.962 1.00 98.12 81 THR A N 1
ATOM 602 C CA . THR A 1 81 ? -12.024 -13.823 6.145 1.00 98.12 81 THR A CA 1
ATOM 603 C C . THR A 1 81 ? -12.108 -12.425 6.752 1.00 98.12 81 THR A C 1
ATOM 605 O O . THR A 1 81 ? -12.930 -12.204 7.644 1.00 98.12 81 THR A O 1
ATOM 608 N N . LEU A 1 82 ? -11.283 -11.473 6.302 1.00 98.62 82 LEU A N 1
ATOM 609 C CA . LEU A 1 82 ? -11.272 -10.131 6.875 1.00 98.62 82 LEU A CA 1
ATOM 610 C C . LEU A 1 82 ? -12.567 -9.376 6.558 1.00 98.62 82 LEU A C 1
ATOM 612 O O . LEU A 1 82 ? -12.970 -9.241 5.405 1.00 98.62 82 LEU A O 1
ATOM 616 N N . ASP A 1 83 ? -13.177 -8.798 7.593 1.00 98.44 83 ASP A N 1
ATOM 617 C CA . ASP A 1 83 ? -14.295 -7.868 7.450 1.00 98.44 83 ASP A CA 1
ATOM 618 C C . ASP A 1 83 ? -13.798 -6.423 7.645 1.00 98.44 83 ASP A C 1
ATOM 620 O O . ASP A 1 83 ? -13.460 -6.035 8.770 1.00 98.44 83 ASP A O 1
ATOM 624 N N . PRO A 1 84 ? -13.784 -5.579 6.594 1.00 97.94 84 PRO A N 1
ATOM 625 C CA . PRO A 1 84 ? -13.335 -4.195 6.712 1.00 97.94 84 PRO A CA 1
ATOM 626 C C . PRO A 1 84 ? -14.152 -3.373 7.721 1.00 97.94 84 PRO A C 1
ATOM 628 O O . PRO A 1 84 ? -13.611 -2.466 8.349 1.00 97.94 84 PRO A O 1
ATOM 631 N N . LYS A 1 85 ? -15.441 -3.669 7.935 1.00 98.25 85 LYS A N 1
ATOM 632 C CA . LYS A 1 85 ? -16.251 -2.935 8.924 1.00 98.25 85 LYS A CA 1
ATOM 633 C C . LYS A 1 85 ? -15.854 -3.302 10.351 1.00 98.25 85 LYS A C 1
ATOM 635 O O . LYS A 1 85 ? -15.739 -2.418 11.205 1.00 98.25 85 LYS A O 1
ATOM 640 N N . ALA A 1 86 ? -15.619 -4.589 10.600 1.00 98.50 86 ALA A N 1
ATOM 641 C CA . ALA A 1 86 ? -15.110 -5.064 11.881 1.00 98.50 86 ALA A CA 1
ATOM 642 C C . ALA A 1 86 ? -13.721 -4.478 12.172 1.00 98.50 86 ALA A C 1
ATOM 644 O O . ALA A 1 86 ? -13.504 -3.957 13.264 1.00 98.50 86 ALA A O 1
ATOM 645 N N . LEU A 1 87 ? -12.823 -4.458 11.178 1.00 98.50 87 LEU A N 1
ATOM 646 C CA . LEU A 1 87 ? -11.499 -3.844 11.309 1.00 98.50 87 LEU A CA 1
ATOM 647 C C . LEU A 1 87 ? -11.586 -2.339 11.585 1.00 98.50 87 LEU A C 1
ATOM 649 O O . LEU A 1 87 ? -10.920 -1.845 12.492 1.0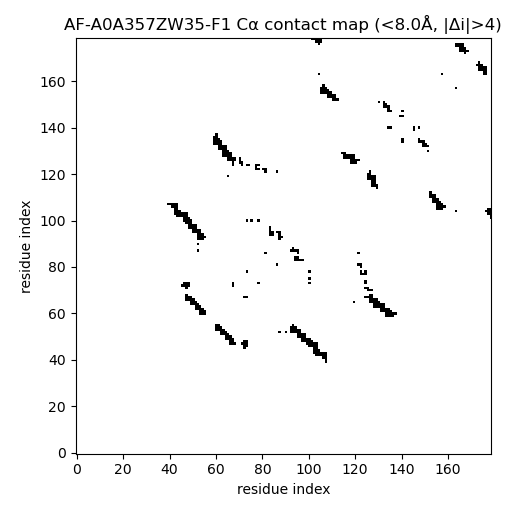0 98.50 87 LEU A O 1
ATOM 653 N N . ALA A 1 88 ? -12.437 -1.600 10.868 1.00 98.31 88 ALA A N 1
ATOM 654 C CA . ALA A 1 88 ? -12.632 -0.173 11.131 1.00 98.31 88 ALA A CA 1
ATOM 655 C C . ALA A 1 88 ? -13.054 0.072 12.590 1.00 98.31 88 ALA A C 1
ATOM 657 O O . ALA A 1 88 ? -12.479 0.919 13.271 1.00 98.31 88 ALA A O 1
ATOM 658 N N . THR A 1 89 ? -13.988 -0.740 13.093 1.00 98.25 89 THR A N 1
ATOM 659 C CA . THR A 1 89 ? -14.456 -0.680 14.485 1.00 98.25 89 THR A CA 1
ATOM 660 C C . THR A 1 89 ? -13.340 -1.023 15.474 1.00 98.25 89 THR A C 1
ATOM 662 O O . THR A 1 89 ? -13.126 -0.283 16.431 1.00 98.25 89 THR A O 1
ATOM 665 N N . GLN A 1 90 ? -12.601 -2.111 15.232 1.00 98.00 90 GLN A N 1
ATOM 666 C CA . GLN A 1 90 ? -11.499 -2.574 16.080 1.00 98.00 90 GLN A CA 1
ATOM 667 C C . GLN A 1 90 ? -10.412 -1.507 16.242 1.00 98.00 90 GLN A C 1
ATOM 669 O O . GLN A 1 90 ? -9.911 -1.294 17.343 1.00 98.00 90 GLN A O 1
ATOM 674 N N . PHE A 1 91 ? -10.050 -0.841 15.148 1.00 97.69 91 PHE A N 1
ATOM 675 C CA . PHE A 1 91 ? -8.970 0.142 15.130 1.00 97.69 91 PHE A CA 1
ATOM 676 C C . PHE A 1 91 ? -9.444 1.583 15.360 1.00 97.69 91 PHE A C 1
ATOM 678 O O . PHE A 1 91 ? -8.631 2.506 15.316 1.00 97.69 91 PHE A O 1
ATOM 685 N N . GLY A 1 92 ? -10.743 1.799 15.594 1.00 97.06 92 GLY A N 1
ATOM 686 C CA . GLY A 1 92 ? -11.314 3.137 15.760 1.00 97.06 92 GLY A CA 1
ATOM 687 C C . GLY A 1 92 ? -11.183 4.024 14.516 1.00 97.06 92 GLY A C 1
ATOM 688 O O . GLY A 1 92 ? -11.162 5.248 14.633 1.00 97.06 92 GLY A O 1
ATOM 689 N N . ALA A 1 93 ? -11.065 3.424 13.331 1.00 97.19 93 ALA A N 1
ATOM 690 C CA . ALA A 1 93 ? -11.031 4.133 12.059 1.00 97.19 93 ALA A CA 1
ATOM 691 C C . ALA A 1 93 ? -12.455 4.395 11.549 1.00 97.19 93 ALA A C 1
ATOM 693 O O . ALA A 1 93 ? -13.392 3.657 11.853 1.00 97.19 93 ALA A O 1
ATOM 694 N N . ASN A 1 94 ? -12.631 5.426 10.723 1.00 96.62 94 ASN A N 1
ATOM 695 C CA . ASN A 1 94 ? -13.923 5.682 10.087 1.00 96.62 94 ASN A CA 1
ATOM 696 C C . ASN A 1 94 ? -14.221 4.654 8.989 1.00 96.62 94 ASN A C 1
ATOM 698 O O . ASN A 1 94 ? -15.367 4.247 8.818 1.00 96.62 94 ASN A O 1
ATOM 702 N N . VAL A 1 95 ? -13.191 4.254 8.239 1.00 95.56 95 VAL A N 1
ATOM 703 C CA . VAL A 1 95 ? -13.269 3.252 7.171 1.00 95.56 95 VAL A CA 1
ATOM 704 C C . VAL A 1 95 ? -11.990 2.422 7.197 1.00 95.56 95 VAL A C 1
ATOM 706 O O . VAL A 1 95 ? -10.904 2.977 7.357 1.00 95.56 95 VAL A O 1
ATOM 709 N N . ALA A 1 96 ? -12.105 1.110 7.002 1.00 97.31 96 ALA A N 1
ATOM 710 C CA . ALA A 1 96 ? -10.979 0.275 6.607 1.00 97.31 96 ALA A CA 1
ATOM 711 C C . ALA A 1 96 ? -11.180 -0.168 5.156 1.00 97.31 96 ALA A C 1
ATOM 713 O O . ALA A 1 96 ? -12.289 -0.533 4.763 1.00 97.31 96 ALA A O 1
ATOM 714 N N . MET A 1 97 ? -10.116 -0.128 4.362 1.00 95.69 97 MET A N 1
ATOM 715 C CA . MET A 1 97 ? -10.117 -0.611 2.984 1.00 95.69 97 MET A CA 1
ATOM 716 C C . MET A 1 97 ? -9.130 -1.766 2.863 1.00 95.69 97 MET A C 1
ATOM 718 O O . MET A 1 97 ? -7.987 -1.651 3.306 1.00 95.69 97 MET A O 1
ATOM 722 N N . LEU A 1 98 ? -9.581 -2.862 2.257 1.00 97.31 98 LEU A N 1
ATOM 723 C CA . LEU A 1 98 ? -8.748 -4.014 1.930 1.00 97.31 98 LEU A CA 1
ATOM 724 C C . LEU A 1 98 ? -8.212 -3.836 0.508 1.00 97.31 98 LEU A C 1
ATOM 726 O O . LEU A 1 98 ? -8.994 -3.686 -0.429 1.00 97.31 98 LEU A O 1
ATOM 730 N N . ASN A 1 99 ? -6.891 -3.832 0.350 1.00 95.94 99 ASN A N 1
ATOM 731 C CA . ASN A 1 99 ? -6.217 -3.647 -0.930 1.00 95.94 99 ASN A CA 1
ATOM 732 C C . ASN A 1 99 ? -5.276 -4.826 -1.209 1.00 95.94 99 ASN A C 1
ATOM 734 O O . ASN A 1 99 ? -4.071 -4.766 -0.954 1.00 95.94 99 ASN A O 1
ATOM 738 N N . GLY A 1 100 ? -5.840 -5.920 -1.716 1.00 95.44 100 GLY A N 1
ATOM 739 C CA . GLY A 1 100 ? -5.081 -7.092 -2.136 1.00 95.44 100 GLY A CA 1
ATOM 740 C C . GLY A 1 100 ? -5.890 -8.389 -2.170 1.00 95.44 100 GLY A C 1
ATOM 741 O O . GLY A 1 100 ? -7.117 -8.336 -2.044 1.00 95.44 100 GLY A O 1
ATOM 742 N N . PRO A 1 101 ? -5.206 -9.538 -2.328 1.00 97.38 101 PRO A N 1
ATOM 743 C CA . PRO A 1 101 ? -3.750 -9.674 -2.465 1.00 97.38 101 PRO A CA 1
ATOM 744 C C . PRO A 1 101 ? -3.219 -9.080 -3.778 1.00 97.38 101 PRO A C 1
ATOM 746 O O . PRO A 1 101 ? -3.948 -8.957 -4.759 1.00 97.38 101 PRO A O 1
ATOM 749 N N . ARG A 1 102 ? -1.951 -8.673 -3.784 1.00 97.38 102 ARG A N 1
ATOM 750 C CA . ARG A 1 102 ? -1.245 -8.020 -4.896 1.00 97.38 102 ARG A CA 1
ATOM 751 C C . ARG A 1 102 ? 0.143 -8.636 -5.058 1.00 97.38 102 ARG A C 1
ATOM 753 O O . ARG A 1 102 ? 0.628 -9.298 -4.143 1.00 97.38 102 ARG A O 1
ATOM 760 N N . HIS A 1 103 ? 0.796 -8.367 -6.184 1.00 97.50 103 HIS A N 1
ATOM 761 C CA . HIS A 1 103 ? 2.196 -8.730 -6.412 1.00 97.50 103 HIS A CA 1
ATOM 762 C C . HIS A 1 103 ? 2.984 -7.478 -6.766 1.00 97.50 103 HIS A C 1
ATOM 764 O O . HIS A 1 103 ? 2.520 -6.657 -7.548 1.00 97.50 103 HIS A O 1
ATOM 770 N N . TRP A 1 104 ? 4.165 -7.293 -6.185 1.00 97.25 104 TRP A N 1
ATOM 771 C CA . TRP A 1 104 ? 5.003 -6.149 -6.542 1.00 97.25 104 TRP A CA 1
ATOM 772 C C . TRP A 1 104 ? 5.511 -6.261 -7.979 1.00 97.25 104 TRP A C 1
ATOM 774 O O . TRP A 1 104 ? 5.978 -7.311 -8.409 1.00 97.25 104 TRP A O 1
ATOM 784 N N . MET A 1 105 ? 5.499 -5.152 -8.708 1.00 97.56 105 MET A N 1
ATOM 785 C CA . MET A 1 105 ? 6.059 -5.069 -10.065 1.00 97.56 105 MET A CA 1
ATOM 786 C C . MET A 1 105 ? 7.377 -4.293 -10.109 1.00 97.56 105 MET A C 1
ATOM 788 O O . MET A 1 105 ? 8.092 -4.320 -11.111 1.00 97.56 105 MET A O 1
ATOM 792 N N . ILE A 1 106 ? 7.713 -3.654 -8.989 1.00 97.19 106 ILE A N 1
ATOM 793 C CA . ILE A 1 106 ? 8.997 -3.016 -8.700 1.00 97.19 106 ILE A CA 1
ATOM 794 C C . ILE A 1 106 ? 10.012 -4.048 -8.202 1.00 97.19 106 ILE A C 1
ATOM 796 O O . ILE A 1 106 ? 9.643 -5.033 -7.567 1.00 97.19 106 ILE A O 1
ATOM 800 N N . ASN A 1 107 ? 11.300 -3.779 -8.405 1.00 97.12 107 ASN A N 1
ATOM 801 C CA . ASN A 1 107 ? 12.381 -4.613 -7.873 1.00 97.12 107 ASN A CA 1
ATOM 802 C C . ASN A 1 107 ? 12.870 -4.145 -6.497 1.00 97.12 107 ASN A C 1
ATOM 804 O O . ASN A 1 107 ? 13.398 -4.938 -5.720 1.00 97.12 107 ASN A O 1
ATOM 808 N N . ARG A 1 108 ? 12.726 -2.851 -6.180 1.00 95.12 108 ARG A N 1
ATOM 809 C CA . ARG A 1 108 ? 13.129 -2.280 -4.886 1.00 95.12 108 ARG A CA 1
ATOM 810 C C . ARG A 1 108 ? 12.271 -1.073 -4.526 1.00 95.12 108 ARG A C 1
ATOM 812 O O . ARG A 1 108 ? 11.900 -0.276 -5.388 1.00 95.12 108 ARG A O 1
ATOM 819 N N . VAL A 1 109 ? 12.029 -0.922 -3.226 1.00 91.75 109 VAL A N 1
ATOM 820 C CA . VAL A 1 109 ? 11.444 0.272 -2.618 1.00 91.75 109 VAL A CA 1
ATOM 821 C C . VAL A 1 109 ? 12.393 0.849 -1.572 1.00 91.75 109 VAL A C 1
ATOM 823 O O . VAL A 1 109 ? 12.916 0.123 -0.726 1.00 91.75 109 VAL A O 1
ATOM 826 N N . GLU A 1 110 ? 12.595 2.162 -1.603 1.00 88.75 110 GLU A N 1
ATOM 827 C CA . GLU A 1 110 ? 13.359 2.893 -0.590 1.00 88.75 110 GLU A CA 1
ATOM 828 C C . GLU A 1 110 ? 12.510 4.036 -0.039 1.00 88.75 110 GLU A C 1
ATOM 830 O O . GLU A 1 110 ? 11.972 4.853 -0.789 1.00 88.75 110 GLU A O 1
ATOM 835 N N . LYS A 1 111 ? 12.368 4.100 1.287 1.00 83.56 111 LYS A N 1
ATOM 836 C CA . LYS A 1 111 ? 11.627 5.175 1.951 1.00 83.56 111 LYS A CA 1
ATOM 837 C C . LYS A 1 111 ? 12.564 6.312 2.313 1.00 83.56 111 LYS A C 1
ATOM 839 O O . LYS A 1 111 ? 13.511 6.127 3.077 1.00 83.56 111 LYS A O 1
ATOM 844 N N . VAL A 1 112 ? 12.260 7.503 1.816 1.00 79.81 112 VAL A N 1
ATOM 845 C CA . VAL A 1 112 ? 13.024 8.707 2.134 1.00 79.81 112 VAL A CA 1
ATOM 846 C C . VAL A 1 112 ? 12.482 9.284 3.442 1.00 79.81 112 VAL A C 1
ATOM 848 O O . VAL A 1 112 ? 11.297 9.587 3.542 1.00 79.81 112 VAL A O 1
ATOM 851 N N . GLY A 1 113 ? 13.342 9.423 4.454 1.00 73.38 113 GLY A N 1
ATOM 852 C CA . GLY A 1 113 ? 12.948 9.889 5.795 1.00 73.38 113 GLY A CA 1
ATOM 853 C C . GLY A 1 113 ? 12.702 8.780 6.829 1.00 73.38 113 GLY A C 1
ATOM 854 O O . GLY A 1 113 ? 12.315 9.086 7.953 1.00 73.38 113 GLY A O 1
ATOM 855 N N . GLY A 1 114 ? 12.980 7.515 6.483 1.00 65.56 114 GLY A N 1
ATOM 856 C CA . GLY A 1 114 ? 12.922 6.368 7.396 1.00 65.56 114 GLY A CA 1
ATOM 857 C C . GLY A 1 114 ? 11.623 5.558 7.324 1.00 65.56 114 GLY A C 1
ATOM 858 O O . GLY A 1 114 ? 10.652 5.929 6.665 1.00 65.56 114 GLY A O 1
ATOM 859 N N . SER A 1 115 ? 11.618 4.402 7.985 1.00 67.31 115 SER A N 1
ATOM 860 C CA . SER A 1 115 ? 10.445 3.541 8.157 1.00 67.31 115 SER A CA 1
ATOM 861 C C . SER A 1 115 ? 9.945 3.604 9.595 1.00 67.31 115 SER A C 1
ATOM 863 O O . SER A 1 115 ? 10.740 3.667 10.533 1.00 67.31 115 SER A O 1
ATOM 865 N N . THR A 1 116 ? 8.627 3.531 9.784 1.00 72.06 116 THR A N 1
ATOM 866 C CA . THR A 1 116 ? 8.083 3.188 11.101 1.00 72.06 116 THR A CA 1
ATOM 867 C C . THR A 1 116 ? 8.316 1.697 11.349 1.00 72.06 116 THR A C 1
ATOM 869 O O . THR A 1 116 ? 8.252 0.901 10.412 1.00 72.06 116 THR A O 1
ATOM 872 N N . ASN A 1 117 ? 8.564 1.323 12.603 1.00 84.19 117 ASN A N 1
ATOM 873 C CA . ASN A 1 117 ? 8.541 -0.075 13.043 1.00 84.19 117 ASN A CA 1
ATOM 874 C C . ASN A 1 117 ? 7.192 -0.426 13.697 1.00 84.19 117 ASN A C 1
ATOM 876 O O . ASN A 1 117 ? 7.095 -1.419 14.414 1.00 84.19 117 ASN A O 1
ATOM 880 N N . GLU A 1 118 ? 6.168 0.413 13.493 1.00 94.94 118 GLU A N 1
ATOM 881 C CA . GLU A 1 118 ? 4.823 0.195 14.019 1.00 94.94 118 GLU A CA 1
ATOM 882 C C . GLU A 1 118 ? 4.216 -1.011 13.303 1.00 94.94 118 GLU A C 1
ATOM 884 O O . GLU A 1 118 ? 4.150 -1.046 12.070 1.00 94.94 118 GLU A O 1
ATOM 889 N N . LYS A 1 119 ? 3.807 -2.005 14.088 1.00 96.50 119 LYS A N 1
ATOM 890 C CA . LYS A 1 119 ? 3.132 -3.204 13.607 1.00 96.50 119 LYS A CA 1
ATOM 891 C C . LYS A 1 119 ? 1.698 -3.246 14.109 1.00 96.50 119 LYS A C 1
ATOM 893 O O . LYS A 1 119 ? 1.414 -2.767 15.206 1.00 96.50 119 LYS A O 1
ATOM 898 N N . ALA A 1 120 ? 0.829 -3.871 13.331 1.00 98.00 120 ALA A N 1
ATOM 899 C CA . ALA A 1 120 ? -0.533 -4.198 13.723 1.00 98.00 120 ALA A CA 1
ATOM 900 C C . ALA A 1 120 ? -0.915 -5.583 13.188 1.00 98.00 120 ALA A C 1
ATOM 902 O O . ALA A 1 120 ? -0.366 -6.033 12.183 1.00 98.00 120 ALA A O 1
ATOM 903 N N . ASP A 1 121 ? -1.846 -6.243 13.874 1.00 98.25 121 ASP A N 1
ATOM 904 C CA . ASP A 1 121 ? -2.419 -7.521 13.456 1.00 98.25 121 ASP A CA 1
ATOM 905 C C . ASP A 1 121 ? -3.835 -7.311 12.916 1.00 98.25 121 ASP A C 1
ATOM 907 O O . ASP A 1 121 ? -4.691 -6.737 13.595 1.00 98.25 121 ASP A O 1
ATOM 911 N N . PHE A 1 122 ? -4.078 -7.785 11.699 1.00 98.50 122 PHE A N 1
ATOM 912 C CA . PHE A 1 122 ? -5.380 -7.731 11.047 1.00 98.50 122 PHE A CA 1
ATOM 913 C C . PHE A 1 122 ? -5.893 -9.155 10.869 1.00 98.50 122 PHE A C 1
ATOM 915 O O . PHE A 1 122 ? -5.572 -9.813 9.884 1.00 98.50 122 PHE A O 1
ATOM 922 N N . GLY A 1 123 ? -6.653 -9.645 11.851 1.00 97.00 123 GLY A N 1
ATOM 923 C CA . GLY A 1 123 ? -7.246 -10.985 11.802 1.00 97.00 123 GLY A CA 1
ATOM 924 C C . GLY A 1 123 ? -6.212 -12.113 11.727 1.00 97.00 123 GLY A C 1
ATOM 925 O O . GLY A 1 123 ? -6.440 -13.095 11.030 1.00 97.00 123 GLY A O 1
ATOM 926 N N . GLY A 1 124 ? -5.070 -11.970 12.406 1.00 97.56 124 GLY A N 1
ATOM 927 C CA . GLY A 1 124 ? -3.953 -12.917 12.361 1.00 97.56 124 GLY A CA 1
ATOM 928 C C . GLY A 1 124 ? -2.906 -12.621 11.282 1.00 97.56 124 GLY A C 1
ATOM 929 O O . GLY A 1 124 ? -1.972 -13.406 11.112 1.00 97.56 124 GLY A O 1
ATOM 930 N N . ILE A 1 125 ? -3.054 -11.524 10.531 1.00 98.62 125 ILE A N 1
ATOM 931 C CA . ILE A 1 125 ? -2.080 -11.079 9.531 1.00 98.62 125 ILE A CA 1
ATOM 932 C C . ILE A 1 125 ? -1.276 -9.911 10.103 1.00 98.62 125 ILE A C 1
ATOM 934 O O . ILE A 1 125 ? -1.764 -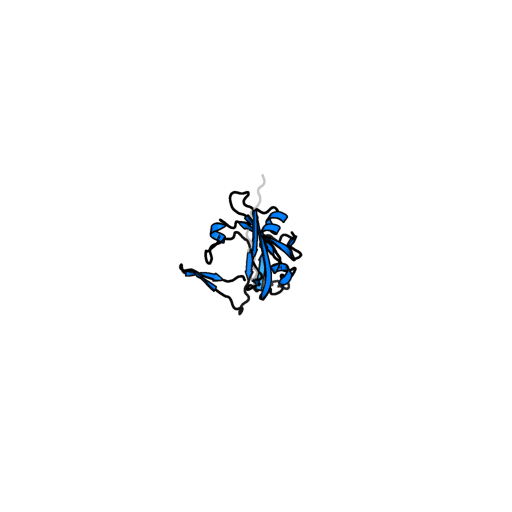8.782 10.190 1.00 98.62 125 ILE A O 1
ATO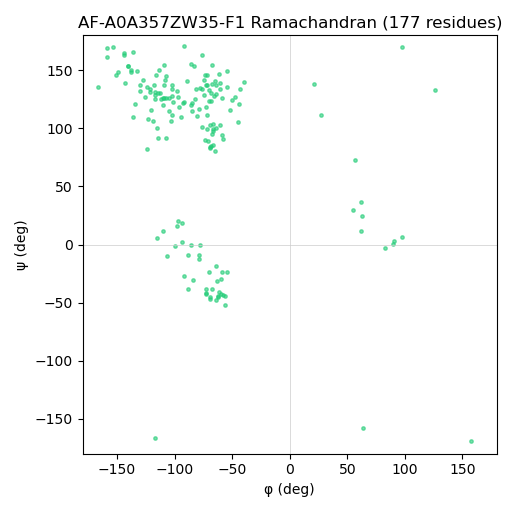M 938 N N . GLU A 1 126 ? -0.021 -10.177 10.462 1.00 98.50 126 GLU A N 1
ATOM 939 C CA . GLU A 1 126 ? 0.902 -9.148 10.943 1.00 98.50 126 GLU A CA 1
ATOM 940 C C . GLU A 1 126 ? 1.312 -8.210 9.792 1.00 98.50 126 GLU A C 1
ATOM 942 O O . GLU A 1 126 ? 1.688 -8.655 8.705 1.00 98.50 126 GLU A O 1
ATOM 947 N N . MET A 1 127 ? 1.264 -6.899 10.020 1.00 98.44 127 MET A N 1
ATOM 948 C CA . MET A 1 127 ? 1.607 -5.884 9.024 1.00 98.44 127 MET A CA 1
ATOM 949 C C . MET A 1 127 ? 2.428 -4.751 9.629 1.00 98.44 127 MET A C 1
ATOM 951 O O . MET A 1 127 ? 2.219 -4.365 10.777 1.00 98.44 127 MET A O 1
ATOM 955 N N . TYR A 1 128 ? 3.310 -4.157 8.826 1.00 96.12 128 TYR A N 1
ATOM 956 C CA . TYR A 1 128 ? 3.978 -2.900 9.157 1.00 96.12 128 TYR A CA 1
ATOM 957 C C . TYR A 1 128 ? 3.166 -1.711 8.667 1.00 96.12 128 TYR A C 1
ATOM 959 O O . TYR A 1 128 ? 2.681 -1.713 7.536 1.00 96.12 128 TYR A O 1
ATOM 967 N N . LYS A 1 129 ? 3.118 -0.638 9.458 1.00 94.50 129 LYS A N 1
ATOM 968 C CA . LYS A 1 129 ? 2.653 0.662 8.979 1.00 94.50 129 LYS A CA 1
ATOM 969 C C . LYS A 1 129 ? 3.688 1.267 8.046 1.00 94.50 129 LYS A C 1
ATOM 971 O O . LYS A 1 129 ? 4.793 1.659 8.441 1.00 94.50 129 LYS A O 1
ATOM 976 N N . GLN A 1 130 ? 3.317 1.352 6.780 1.00 90.38 130 GLN A N 1
ATOM 977 C CA . GLN A 1 130 ? 4.209 1.777 5.723 1.00 90.38 130 GLN A CA 1
ATOM 978 C C . GLN A 1 130 ? 4.209 3.286 5.527 1.00 90.38 130 GLN A C 1
ATOM 980 O O . GLN A 1 130 ? 5.278 3.844 5.267 1.00 90.38 130 GLN A O 1
ATOM 985 N N . ALA A 1 131 ? 3.041 3.917 5.650 1.00 88.75 131 ALA A N 1
ATOM 986 C CA . ALA A 1 131 ? 2.861 5.341 5.415 1.00 88.75 131 ALA A CA 1
ATOM 987 C C . ALA A 1 131 ? 1.604 5.884 6.108 1.00 88.75 131 ALA A C 1
ATOM 989 O O . ALA A 1 131 ? 0.673 5.141 6.416 1.00 88.75 131 ALA A O 1
ATOM 990 N N . THR A 1 132 ? 1.576 7.203 6.273 1.00 89.94 132 THR A N 1
ATOM 991 C CA . THR A 1 132 ? 0.368 7.977 6.557 1.00 89.94 132 THR A CA 1
ATOM 992 C C . THR A 1 132 ? 0.215 8.971 5.418 1.00 89.94 132 THR A C 1
ATOM 994 O O . THR A 1 132 ? 1.099 9.806 5.231 1.00 89.94 132 THR A O 1
ATOM 997 N N . VAL A 1 133 ? -0.852 8.854 4.630 1.00 87.69 133 VAL A N 1
ATOM 998 C CA . VAL A 1 133 ? -1.028 9.641 3.402 1.00 87.69 133 VAL A CA 1
ATOM 999 C C . VAL A 1 133 ? -2.407 10.298 3.365 1.00 87.69 133 VAL A C 1
ATOM 1001 O O . VAL A 1 133 ? -3.399 9.643 3.690 1.00 87.69 133 VAL A O 1
ATOM 1004 N N . PRO A 1 134 ? -2.506 11.571 2.952 1.00 88.56 134 PRO A N 1
ATOM 1005 C CA . PRO A 1 134 ? -3.767 12.127 2.487 1.00 88.56 134 PRO A CA 1
ATOM 1006 C C . PRO A 1 134 ? -4.269 11.351 1.272 1.00 88.56 134 PRO A C 1
ATOM 1008 O O . PRO A 1 134 ? -3.486 11.063 0.364 1.00 88.56 134 PRO A O 1
ATOM 1011 N N . ILE A 1 135 ? -5.557 11.002 1.260 1.00 84.56 135 ILE A N 1
ATOM 1012 C CA . ILE A 1 135 ? -6.162 10.204 0.180 1.00 84.56 135 ILE A CA 1
ATOM 1013 C C . ILE A 1 135 ? -7.227 10.963 -0.621 1.00 84.56 135 ILE A C 1
ATOM 1015 O O . ILE A 1 135 ? -7.867 10.371 -1.485 1.00 84.56 135 ILE A O 1
ATOM 1019 N N . GLY A 1 136 ? -7.424 12.260 -0.372 1.00 82.94 136 GLY A N 1
ATOM 1020 C CA . GLY A 1 136 ? -8.495 13.023 -1.019 1.00 82.94 136 GLY A CA 1
ATOM 1021 C C . GLY A 1 136 ? -9.883 12.504 -0.632 1.00 82.94 136 GLY A C 1
ATOM 1022 O O . GLY A 1 136 ? -10.054 11.883 0.418 1.00 82.94 136 GLY A O 1
ATOM 1023 N N . SER A 1 137 ? -10.903 12.773 -1.449 1.00 83.00 137 SER A N 1
ATOM 1024 C CA . SER A 1 137 ? -12.264 12.354 -1.107 1.00 83.00 137 SER A CA 1
ATOM 1025 C C . SER A 1 137 ? -12.470 10.845 -1.304 1.00 83.00 137 SER A C 1
ATOM 1027 O O . SER A 1 137 ? -12.020 10.249 -2.282 1.00 83.00 137 SER A O 1
ATOM 1029 N N . LEU A 1 138 ? -13.228 10.214 -0.402 1.00 81.88 138 LEU A N 1
ATOM 1030 C CA . LEU A 1 138 ? -13.580 8.793 -0.532 1.00 81.88 138 LEU A CA 1
ATOM 1031 C C . LEU A 1 138 ? -14.433 8.501 -1.776 1.00 81.88 138 LEU A C 1
ATOM 1033 O O . LEU A 1 138 ? -14.348 7.418 -2.347 1.00 81.88 138 LEU A O 1
ATOM 1037 N N . ALA A 1 139 ? -15.260 9.463 -2.195 1.00 83.69 139 ALA A N 1
ATOM 1038 C CA . ALA A 1 139 ? -16.096 9.325 -3.383 1.00 83.69 139 ALA A CA 1
ATOM 1039 C C . ALA A 1 139 ? -15.256 9.280 -4.663 1.00 83.69 139 ALA A C 1
ATOM 1041 O O . ALA A 1 139 ? -15.569 8.529 -5.585 1.00 83.69 139 ALA A O 1
ATOM 1042 N N . GLU A 1 140 ? -14.187 10.071 -4.715 1.00 81.81 140 GLU A N 1
ATOM 1043 C CA . GLU A 1 140 ? -13.236 10.006 -5.809 1.00 81.81 140 GLU A CA 1
ATOM 1044 C C . GLU A 1 140 ? -12.444 8.699 -5.756 1.00 81.81 140 GLU A C 1
ATOM 1046 O O . GLU A 1 140 ? -12.428 7.991 -6.750 1.00 81.81 140 GLU A O 1
ATOM 1051 N N . GLN A 1 141 ? -11.917 8.290 -4.598 1.00 80.69 141 GLN A N 1
ATOM 1052 C CA . GLN A 1 141 ? -11.194 7.014 -4.459 1.00 80.69 141 GLN A CA 1
ATOM 1053 C C . GLN A 1 141 ? -11.985 5.777 -4.936 1.00 80.69 141 GLN A C 1
ATOM 1055 O O . GLN A 1 141 ? -11.398 4.765 -5.306 1.00 80.69 141 GLN A O 1
ATOM 1060 N N . ALA A 1 142 ? -13.320 5.845 -4.958 1.00 81.88 142 ALA A N 1
ATOM 1061 C CA . ALA A 1 142 ? -14.180 4.785 -5.483 1.00 81.88 142 ALA A CA 1
ATOM 1062 C C . ALA A 1 142 ? -14.287 4.753 -7.025 1.00 81.88 142 ALA A C 1
ATOM 1064 O O . ALA A 1 142 ? -14.870 3.818 -7.575 1.00 81.88 142 ALA A O 1
ATOM 1065 N N . ARG A 1 143 ? -13.773 5.764 -7.739 1.00 85.81 143 ARG A N 1
ATOM 1066 C CA . ARG A 1 143 ? -13.824 5.855 -9.203 1.00 85.81 143 ARG A CA 1
ATOM 1067 C C . ARG A 1 143 ? -12.653 5.101 -9.841 1.00 85.81 143 ARG A C 1
ATOM 1069 O O . ARG A 1 143 ? -11.501 5.486 -9.646 1.00 85.81 143 ARG A O 1
ATOM 1076 N N . PRO A 1 144 ? -12.921 4.087 -10.683 1.00 86.94 144 PRO A N 1
ATOM 1077 C CA . PRO A 1 144 ? -11.869 3.420 -11.438 1.00 86.94 144 PRO A CA 1
ATOM 1078 C C . PRO A 1 144 ? -11.153 4.385 -12.389 1.00 86.94 144 PRO A C 1
ATOM 1080 O O . PRO A 1 144 ? -11.774 5.289 -12.952 1.00 86.94 144 PRO A O 1
ATOM 1083 N N . TYR A 1 145 ? -9.855 4.154 -12.599 1.00 86.25 145 TYR A N 1
ATOM 1084 C CA . TYR A 1 145 ? -9.031 4.848 -13.601 1.00 86.25 145 TYR A CA 1
ATOM 1085 C C . TYR A 1 145 ? -9.036 6.381 -13.502 1.00 86.25 145 TYR A C 1
ATOM 1087 O O . TYR A 1 145 ? -8.879 7.078 -14.503 1.00 86.25 145 TYR A O 1
ATOM 1095 N N . SER A 1 146 ? -9.211 6.913 -12.294 1.00 84.31 146 SER A N 1
ATOM 1096 C CA . SER A 1 146 ? -9.067 8.340 -12.013 1.00 84.31 146 SER A CA 1
ATOM 1097 C C . SER A 1 146 ? -7.713 8.590 -11.333 1.00 84.31 146 SER A C 1
ATOM 1099 O O . SER A 1 146 ? -7.336 7.821 -10.447 1.00 84.31 146 SER A O 1
ATOM 1101 N N . PRO A 1 147 ? -6.937 9.603 -11.759 1.00 85.12 147 PRO A N 1
ATOM 1102 C CA . PRO A 1 147 ? -5.640 9.884 -11.157 1.00 85.12 147 PRO A CA 1
ATOM 1103 C C . PRO A 1 147 ? -5.802 10.475 -9.752 1.00 85.12 147 PRO A C 1
ATOM 1105 O O . PRO A 1 147 ? -6.617 11.373 -9.538 1.00 85.12 147 PRO A O 1
ATOM 1108 N N . TYR A 1 148 ? -4.968 10.011 -8.818 1.00 80.69 148 TYR A N 1
ATOM 1109 C CA . TYR A 1 148 ? -4.900 10.512 -7.446 1.00 80.69 148 TYR A CA 1
ATOM 1110 C C . TYR A 1 148 ? -3.465 10.826 -7.054 1.00 80.69 148 TYR A C 1
ATOM 1112 O O . TYR A 1 148 ? -2.559 10.013 -7.239 1.00 80.69 148 TYR A O 1
ATOM 1120 N N . SER A 1 149 ? -3.270 12.004 -6.470 1.00 79.38 149 SER A N 1
ATOM 1121 C CA . SER A 1 149 ? -1.982 12.395 -5.910 1.00 79.38 149 SER A CA 1
ATOM 1122 C C . SER A 1 149 ? -1.833 11.814 -4.511 1.00 79.38 149 SER A C 1
ATOM 1124 O O . SER A 1 149 ? -2.661 12.061 -3.638 1.00 79.38 149 SER A O 1
ATOM 1126 N N . VAL A 1 150 ? -0.746 11.081 -4.286 1.00 78.44 150 VAL A N 1
ATOM 1127 C CA . VAL A 1 150 ? -0.374 10.569 -2.965 1.00 78.44 150 VAL A CA 1
ATOM 1128 C C . VAL A 1 150 ? 0.864 11.319 -2.496 1.00 78.44 150 VAL A C 1
ATOM 1130 O O . VAL A 1 150 ? 1.910 11.263 -3.141 1.00 78.44 150 VAL A O 1
ATOM 1133 N N . SER A 1 151 ? 0.762 12.011 -1.362 1.00 77.25 151 SER A N 1
ATOM 1134 C CA . SER A 1 151 ? 1.914 12.682 -0.756 1.00 77.25 151 SER A CA 1
ATOM 1135 C C . SER A 1 151 ? 2.812 11.651 -0.071 1.00 77.25 151 SER A C 1
ATOM 1137 O O . SER A 1 151 ? 2.494 11.162 1.014 1.00 77.25 151 SER A O 1
ATOM 1139 N N . ARG A 1 152 ? 3.917 11.267 -0.722 1.00 79.00 152 ARG A N 1
ATOM 1140 C CA . ARG A 1 152 ? 4.905 10.322 -0.180 1.00 79.00 152 ARG A CA 1
ATOM 1141 C C . ARG A 1 152 ? 6.311 10.612 -0.690 1.00 79.00 152 ARG A C 1
ATOM 1143 O O . ARG A 1 152 ? 6.494 10.990 -1.842 1.00 79.00 152 ARG A O 1
ATOM 1150 N N . SER A 1 153 ? 7.301 10.318 0.145 1.00 85.50 153 SER A N 1
ATOM 1151 C CA . SER A 1 153 ? 8.719 10.379 -0.219 1.00 85.50 153 SER A CA 1
ATOM 1152 C C . SER A 1 153 ? 9.263 8.955 -0.347 1.00 85.50 153 SER A C 1
ATOM 1154 O O . SER A 1 153 ? 9.669 8.330 0.634 1.00 85.50 153 SER A O 1
ATOM 1156 N N . VAL A 1 154 ? 9.206 8.400 -1.558 1.00 87.88 154 VAL A N 1
ATOM 1157 C CA . VAL A 1 154 ? 9.644 7.030 -1.859 1.00 87.88 154 VAL A CA 1
ATOM 1158 C C . VAL A 1 154 ? 10.407 6.995 -3.178 1.00 87.88 154 VAL A C 1
ATOM 1160 O O . VAL A 1 154 ? 10.104 7.767 -4.084 1.00 87.88 154 VAL A O 1
ATOM 1163 N N . ILE A 1 155 ? 11.346 6.062 -3.299 1.00 91.81 155 ILE A N 1
ATOM 1164 C CA . ILE A 1 155 ? 11.957 5.673 -4.568 1.00 91.81 155 ILE A CA 1
ATOM 1165 C C . ILE A 1 155 ? 11.473 4.264 -4.907 1.00 91.81 155 ILE A C 1
ATOM 1167 O O . ILE A 1 155 ? 11.591 3.346 -4.092 1.00 91.81 155 ILE A O 1
ATOM 1171 N N . PHE A 1 156 ? 10.920 4.113 -6.107 1.00 93.75 156 PHE A N 1
ATOM 1172 C CA . PHE A 1 156 ? 10.600 2.825 -6.708 1.00 93.75 156 PHE A CA 1
ATOM 1173 C C . PHE A 1 156 ? 11.592 2.542 -7.825 1.00 93.75 156 PHE A C 1
ATOM 1175 O O . PHE A 1 156 ? 11.747 3.354 -8.736 1.00 93.75 156 PHE A O 1
ATOM 1182 N N . THR A 1 157 ? 12.245 1.390 -7.755 1.00 96.19 157 THR A N 1
ATOM 1183 C CA . THR A 1 157 ? 13.275 1.003 -8.717 1.00 96.19 157 THR A CA 1
ATOM 1184 C C . THR A 1 157 ? 12.795 -0.178 -9.542 1.00 96.19 157 THR A C 1
ATOM 1186 O O . THR A 1 157 ? 12.381 -1.201 -8.991 1.00 96.19 157 THR A O 1
ATOM 1189 N N . TYR A 1 158 ? 12.924 -0.040 -10.859 1.00 96.62 158 TYR A N 1
ATOM 1190 C CA . TYR A 1 158 ? 12.813 -1.122 -11.831 1.00 96.62 158 TYR A CA 1
ATOM 1191 C C . TYR A 1 158 ? 14.213 -1.395 -12.387 1.00 96.62 158 TYR A C 1
ATOM 1193 O O . TYR A 1 158 ? 14.894 -0.474 -12.843 1.00 96.62 158 TYR A O 1
ATOM 1201 N N . ASN A 1 159 ? 14.672 -2.641 -12.316 1.00 96.00 159 ASN A N 1
ATOM 1202 C CA . ASN A 1 159 ? 15.988 -3.026 -12.813 1.00 96.00 159 ASN A CA 1
ATOM 1203 C C . ASN A 1 159 ? 15.993 -3.012 -14.347 1.00 96.00 159 ASN A C 1
ATOM 1205 O O . ASN A 1 159 ? 15.002 -3.380 -14.981 1.00 96.00 159 ASN A O 1
ATOM 1209 N N . ALA A 1 160 ? 17.122 -2.649 -14.959 1.00 96.00 160 ALA A N 1
ATOM 1210 C CA . ALA A 1 160 ? 17.272 -2.709 -16.412 1.00 96.00 160 ALA A CA 1
ATOM 1211 C C . ALA A 1 160 ? 16.946 -4.117 -16.950 1.00 96.00 160 ALA A C 1
ATOM 1213 O O . ALA A 1 160 ? 17.376 -5.118 -16.379 1.00 96.00 160 ALA A O 1
ATOM 1214 N N . GLY A 1 161 ? 16.180 -4.183 -18.043 1.00 95.88 161 GLY A N 1
ATOM 1215 C CA . GLY A 1 161 ? 15.700 -5.442 -18.628 1.00 95.88 161 GLY A CA 1
ATOM 1216 C C . GLY A 1 161 ? 14.445 -6.028 -17.967 1.00 95.88 161 GLY A C 1
ATOM 1217 O O . GLY A 1 161 ? 13.936 -7.033 -18.454 1.00 95.88 161 GLY A O 1
ATOM 1218 N N . THR A 1 162 ? 13.925 -5.411 -16.901 1.00 94.69 162 THR A N 1
ATOM 1219 C CA . THR A 1 162 ? 12.653 -5.810 -16.281 1.00 94.69 162 THR A CA 1
ATOM 1220 C C . THR A 1 162 ? 11.477 -5.297 -17.101 1.00 94.69 162 THR A C 1
ATOM 1222 O O . THR A 1 162 ? 11.443 -4.129 -17.485 1.00 94.69 162 THR A O 1
ATOM 1225 N N . GLU A 1 163 ? 10.490 -6.159 -17.332 1.00 95.75 163 GLU A N 1
ATOM 1226 C CA . GLU A 1 163 ? 9.222 -5.756 -17.933 1.00 95.75 163 GLU A CA 1
ATOM 1227 C C . GLU A 1 163 ? 8.451 -4.817 -16.996 1.00 95.75 163 GLU A C 1
ATOM 1229 O O . GLU A 1 163 ? 8.215 -5.143 -15.824 1.00 95.75 163 GLU A O 1
ATOM 1234 N N . ILE A 1 164 ? 8.042 -3.674 -17.545 1.00 97.06 164 ILE A N 1
ATOM 1235 C CA . ILE A 1 164 ? 7.126 -2.721 -16.922 1.00 97.06 164 ILE A CA 1
ATOM 1236 C C . ILE A 1 164 ? 5.784 -2.740 -17.646 1.00 97.06 164 ILE A C 1
ATOM 1238 O O . ILE A 1 164 ? 5.705 -3.059 -18.830 1.00 97.06 164 ILE A O 1
ATOM 1242 N N . PHE A 1 165 ? 4.735 -2.360 -16.926 1.00 96.19 165 PHE A N 1
ATOM 1243 C CA . PHE A 1 165 ? 3.383 -2.280 -17.456 1.00 96.19 165 PHE A CA 1
ATOM 1244 C C . PHE A 1 165 ? 2.900 -0.852 -17.295 1.00 96.19 165 PHE A C 1
ATOM 1246 O O . PHE A 1 165 ? 3.029 -0.265 -16.218 1.00 96.19 165 PHE A O 1
ATOM 1253 N N . GLU A 1 166 ? 2.363 -0.299 -18.371 1.00 96.62 166 GLU A N 1
ATOM 1254 C CA . GLU A 1 166 ? 1.990 1.104 -18.443 1.00 96.62 166 GLU A CA 1
ATOM 1255 C C . GLU A 1 166 ? 0.484 1.264 -18.629 1.00 96.62 166 GLU A C 1
ATOM 1257 O O . GLU A 1 166 ? -0.172 0.475 -19.310 1.00 96.62 166 GLU A O 1
ATOM 1262 N N . LEU A 1 167 ? -0.058 2.321 -18.032 1.00 95.00 167 LEU A N 1
ATOM 1263 C CA . LEU A 1 167 ? -1.405 2.803 -18.287 1.00 95.00 167 LEU A CA 1
ATOM 1264 C C . LEU A 1 167 ? -1.315 4.211 -18.869 1.00 95.00 167 LEU A C 1
ATOM 1266 O O . LEU A 1 167 ? -0.729 5.101 -18.253 1.00 95.00 167 LEU A O 1
ATOM 1270 N N . THR A 1 168 ? -1.926 4.417 -20.031 1.00 95.88 168 THR A N 1
ATOM 1271 C CA . THR A 1 168 ? -2.038 5.735 -20.662 1.00 95.88 168 THR A CA 1
ATOM 1272 C C . THR A 1 168 ? -3.435 6.299 -20.428 1.00 95.88 168 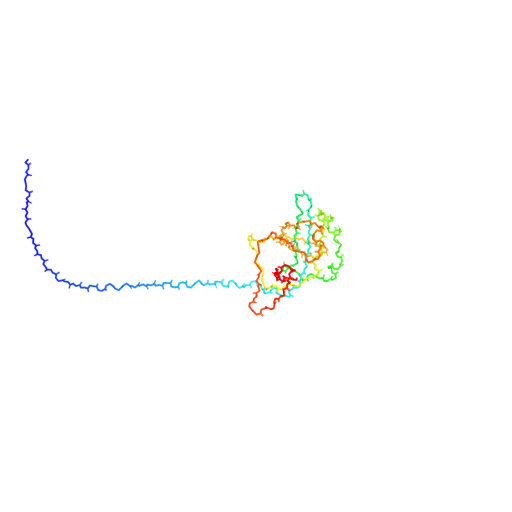THR A C 1
ATOM 1274 O O . THR A 1 168 ? -4.431 5.667 -20.785 1.00 95.88 168 THR A O 1
ATOM 1277 N N . SER A 1 169 ? -3.528 7.480 -19.823 1.00 92.44 169 SER A N 1
ATOM 1278 C CA . SER A 1 169 ? -4.796 8.193 -19.641 1.00 92.44 169 SER A CA 1
ATOM 1279 C C . SER A 1 169 ? -5.264 8.855 -20.946 1.00 92.44 169 SER A C 1
ATOM 1281 O O . SER A 1 169 ? -4.468 9.061 -21.864 1.00 92.44 169 SER A O 1
ATOM 1283 N N . PRO A 1 170 ? -6.549 9.253 -21.047 1.00 93.00 170 PRO A N 1
ATOM 1284 C CA . PRO A 1 170 ? -7.069 9.938 -22.235 1.00 93.00 170 PRO A CA 1
ATOM 1285 C C . PRO A 1 170 ? -6.357 11.254 -22.589 1.00 93.00 170 PRO A C 1
ATOM 1287 O O . PRO A 1 170 ? -6.403 11.675 -23.741 1.00 93.00 170 PRO A O 1
ATOM 1290 N N . ASP A 1 171 ? -5.712 11.904 -21.616 1.00 93.56 171 ASP A N 1
ATOM 1291 C CA . ASP A 1 171 ? -4.915 13.122 -21.821 1.00 93.56 171 ASP A CA 1
ATOM 1292 C C . ASP A 1 171 ? -3.456 12.849 -22.244 1.00 93.56 171 ASP A C 1
ATOM 1294 O O . ASP A 1 171 ? -2.702 13.790 -22.484 1.00 93.56 171 ASP A O 1
ATOM 1298 N N . GLY A 1 172 ? -3.062 11.576 -22.367 1.00 95.19 172 GLY A N 1
ATOM 1299 C CA . GLY A 1 172 ? -1.724 11.148 -22.775 1.00 95.19 172 GLY A CA 1
ATOM 1300 C C . GLY A 1 172 ? -0.720 10.969 -21.634 1.00 95.19 172 GLY A C 1
ATOM 1301 O O . GLY A 1 172 ? 0.420 10.593 -21.907 1.00 95.19 172 GLY A O 1
ATOM 1302 N N . SER A 1 173 ? -1.102 11.198 -20.373 1.00 95.44 173 SER A N 1
ATOM 1303 C CA . SER A 1 173 ? -0.229 10.890 -19.231 1.00 95.44 173 SER A CA 1
ATOM 1304 C C . SER A 1 173 ? 0.020 9.380 -19.129 1.00 95.44 173 SER A C 1
ATOM 1306 O O . SER A 1 173 ? -0.884 8.574 -19.347 1.00 95.44 173 SER A O 1
ATOM 1308 N N . VAL A 1 174 ? 1.251 8.986 -18.794 1.00 95.81 174 VAL A N 1
ATOM 1309 C CA . VAL A 1 174 ? 1.660 7.577 -18.679 1.00 95.81 174 VAL A CA 1
ATOM 1310 C C . VAL A 1 174 ? 2.015 7.256 -17.232 1.00 95.81 174 VAL A C 1
ATOM 1312 O O . VAL A 1 174 ? 2.796 7.968 -16.600 1.00 95.81 174 VAL A O 1
ATOM 1315 N N . PHE A 1 175 ? 1.449 6.169 -16.716 1.00 94.94 175 PHE A N 1
ATOM 1316 C CA . PHE A 1 175 ? 1.676 5.665 -15.365 1.00 94.94 175 PHE A CA 1
ATOM 1317 C C . PHE A 1 175 ? 2.292 4.272 -15.433 1.00 94.94 175 PHE A C 1
ATOM 1319 O O . PHE A 1 175 ? 1.823 3.440 -16.202 1.00 94.94 175 PHE A O 1
ATOM 1326 N N . VAL A 1 176 ? 3.296 3.999 -14.599 1.00 96.06 176 VAL A N 1
ATOM 1327 C CA . VAL A 1 176 ? 3.922 2.671 -14.496 1.00 96.06 176 VAL A CA 1
ATOM 1328 C C . VAL A 1 176 ? 3.331 1.914 -13.310 1.00 96.06 176 VAL A C 1
ATOM 1330 O O . VAL A 1 176 ? 3.227 2.455 -12.207 1.00 96.06 176 VAL A O 1
ATOM 1333 N N . MET A 1 177 ? 2.941 0.663 -13.534 1.00 95.38 177 MET A N 1
ATOM 1334 C CA . MET A 1 177 ? 2.295 -0.174 -12.530 1.00 95.38 177 MET A CA 1
ATOM 1335 C C . MET A 1 177 ? 3.274 -0.583 -11.426 1.00 95.38 177 MET A C 1
ATOM 1337 O O . MET A 1 177 ? 4.306 -1.195 -11.684 1.00 95.38 177 MET A O 1
ATOM 1341 N N . GLN A 1 178 ? 2.919 -0.263 -10.181 1.00 94.25 178 GLN A N 1
ATOM 1342 C CA . GLN A 1 178 ? 3.683 -0.632 -8.987 1.00 94.25 178 GLN A CA 1
ATOM 1343 C C . GLN A 1 178 ? 3.354 -2.054 -8.496 1.00 94.25 178 GLN A C 1
ATOM 1345 O O . GLN A 1 178 ? 4.210 -2.709 -7.892 1.00 94.25 178 GLN A O 1
ATOM 1350 N N . SER A 1 179 ? 2.114 -2.500 -8.715 1.00 92.81 179 SER A N 1
ATOM 1351 C CA . SER A 1 179 ? 1.548 -3.811 -8.354 1.00 92.81 179 SER A CA 1
ATOM 1352 C C . SER A 1 179 ? 0.182 -4.016 -8.977 1.00 92.81 179 SER A C 1
ATOM 1354 O O . SER A 1 179 ? -0.474 -2.957 -9.149 1.00 92.81 179 SER A O 1
#

Mean predicted aligned error: 12.45 Å

Secondary structure (DSSP, 8-state):
-------------------------------------------TT-EEEEEEEEE-SSSS-EEEEEE-TTT----HHHHHT--HHHHHHHTT-SEEEEEEEEE--SSEEEETT-----EEEETTEEEEEEEEEE---HHHHTSTT--------EEEE--TT----EEE-TTS-EEE---

Sequence (179 aa):
MQRFRRFPILVIAIASLALASSCSSGSSSQTPTTSTTAGAPDMRDLRYCEVLLVSLSGTEPIASVYNTYPLNDCPEDTWATLDPKALATQFGANVAMLNGPRHWMINRVEKVGGSTNEKADFGGIEMYKQATVPIGSLAEQARPYSPYSVSRSVIFTYNAGTEIFELTSPDGSVFVMQS